Protein AF-A0A7R9GC15-F1 (afdb_monomer)

Sequence (208 aa):
MALILAVKTSDPAQFARVFTERPRYPIDDEDVNGETALHWAARFGATNMVSELLKRGADVNKRNDFGMTPLHAAAVGGQVGTLTQLLFAEGCEKGARDFFGQTPLDAARKTRGNLHVCSILATWPLLAEVRELERKCSAGRDTLQKLKAEYNEEKLRNERELEDLVQRSQELDNKKAELTAELKALQAAKKQYTASATKSETASSSKH

Mean predicted aligned error: 12.77 Å

Secondary structure (DSSP, 8-state):
-HHHHHHHTT-HHHHHHHHHH-TT--TT-B-TTS-BHHHHHHHHT-HHHHHHHHHTT--TT---TTS--HHHHHHHHT-HHHHHHHHHSTT--TT---TTS--HHHHHHHSTT-HHHHHHHHHHHHHHHHHHHHHHHHHHHHHHHHHHHHHHHHHHHHHHHHHHHHHHHHHHHHHHHHHHHHHHHHHHHHHHHHHHHHHHHHHHTT--

Radius of gyration: 43.83 Å; Cα contacts (8 Å, |Δi|>4): 213; chains: 1; bounding box: 109×34×117 Å

Nearest PDB structures (foldseek):
  3b95-assembly2_B  TM=9.326E-01  e=1.309E-06  Homo sapiens
  7ddx-assembly1_A  TM=8.229E-01  e=7.157E-07  Mus musculus
  1mx4-assembly1_A  TM=8.240E-01  e=1.309E-06  Homo sapiens
  1mx6-assembly2_B  TM=8.071E-01  e=2.670E-06  Homo sapiens
  1ihb-assembly1_B  TM=8.093E-01  e=8.450E-06  Homo sapiens

InterPro domains:
  IPR002110 Ankyrin repeat [PF12796] (4-98)
  IPR002110 Ankyrin repeat [PS50088] (33-65)
  IPR002110 Ankyrin repeat [PS50088] (66-99)
  IPR002110 Ankyrin repeat [SM00248] (33-62)
  IPR002110 Ankyrin repeat [SM00248] (66-96)
  IPR036770 Ankyrin repeat-containing domain superfamily [G3DSA:1.25.40.20] (1-123)
  IPR036770 Ankyrin repeat-containing domain superfamily [SSF48403] (16-122)

Structure (mmCIF, N/CA/C/O backbone):
data_AF-A0A7R9GC15-F1
#
_entry.id   AF-A0A7R9GC15-F1
#
loop_
_atom_site.group_PDB
_atom_site.id
_atom_site.type_symbol
_atom_site.label_atom_id
_atom_site.label_alt_id
_atom_site.label_comp_id
_atom_site.label_asym_id
_atom_site.label_entity_id
_atom_site.label_seq_id
_atom_site.pdbx_PDB_ins_code
_atom_site.Cartn_x
_atom_site.Cartn_y
_atom_site.Cartn_z
_atom_site.occupancy
_atom_site.B_iso_or_equiv
_atom_site.auth_seq_id
_atom_site.auth_comp_id
_atom_site.auth_asym_id
_atom_site.auth_atom_id
_atom_site.pdbx_PDB_model_num
ATOM 1 N N . MET A 1 1 ? 0.237 1.122 -26.104 1.00 73.94 1 MET A N 1
ATOM 2 C CA . MET A 1 1 ? 1.385 1.894 -26.683 1.00 73.94 1 MET A CA 1
ATOM 3 C C . MET A 1 1 ? 1.484 3.360 -26.227 1.00 73.94 1 MET A C 1
ATOM 5 O O . MET A 1 1 ? 2.514 3.719 -25.670 1.00 73.94 1 MET A O 1
ATOM 9 N N . ALA A 1 2 ? 0.474 4.221 -26.430 1.00 84.25 2 ALA A N 1
ATOM 10 C CA . ALA A 1 2 ? 0.539 5.648 -26.050 1.00 84.25 2 ALA A CA 1
ATOM 11 C C . ALA A 1 2 ? 0.886 5.892 -24.563 1.00 84.25 2 ALA A C 1
ATOM 13 O O . ALA A 1 2 ? 1.684 6.774 -24.259 1.00 84.25 2 ALA A O 1
ATOM 14 N N . LEU A 1 3 ? 0.355 5.066 -23.652 1.00 89.00 3 LEU A N 1
AT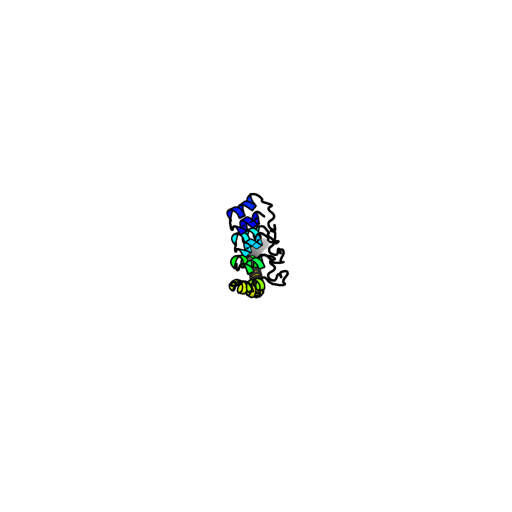OM 15 C CA . LEU A 1 3 ? 0.655 5.155 -22.218 1.00 89.00 3 LEU A CA 1
ATOM 16 C C . LEU A 1 3 ? 2.139 4.900 -21.906 1.00 89.00 3 LEU A C 1
ATOM 18 O O . LEU A 1 3 ? 2.761 5.657 -21.167 1.00 89.00 3 LEU A O 1
ATOM 22 N N . ILE A 1 4 ? 2.721 3.860 -22.508 1.00 89.50 4 ILE A N 1
ATOM 23 C CA . ILE A 1 4 ? 4.134 3.495 -22.327 1.00 89.50 4 ILE A CA 1
ATOM 24 C C . ILE A 1 4 ? 5.047 4.607 -22.851 1.00 89.50 4 ILE A C 1
ATOM 26 O O . ILE A 1 4 ? 6.035 4.949 -22.206 1.00 89.50 4 ILE A O 1
ATOM 30 N N . LEU A 1 5 ? 4.711 5.190 -24.006 1.00 88.19 5 LEU A N 1
ATOM 31 C CA . LEU A 1 5 ? 5.467 6.307 -24.574 1.00 88.19 5 LEU A CA 1
ATOM 32 C C . LEU A 1 5 ? 5.453 7.523 -23.643 1.00 88.19 5 LEU A C 1
ATOM 34 O O . LEU A 1 5 ? 6.518 8.070 -23.372 1.00 88.19 5 LEU A O 1
ATOM 38 N N . ALA A 1 6 ? 4.293 7.878 -23.081 1.00 90.44 6 ALA A N 1
ATOM 39 C CA . ALA A 1 6 ? 4.186 8.981 -22.127 1.00 90.44 6 ALA A CA 1
ATOM 40 C C . ALA A 1 6 ? 5.091 8.775 -20.897 1.00 90.44 6 ALA A C 1
ATOM 42 O O . ALA A 1 6 ? 5.815 9.691 -20.499 1.00 90.44 6 ALA A O 1
ATOM 43 N N . VAL A 1 7 ? 5.128 7.549 -20.356 1.00 91.56 7 VAL A N 1
ATOM 44 C CA . VAL A 1 7 ? 6.025 7.176 -19.249 1.00 91.56 7 VAL A CA 1
ATOM 45 C C . VAL A 1 7 ? 7.498 7.264 -19.658 1.00 91.56 7 VAL A C 1
ATOM 47 O O . VAL A 1 7 ? 8.296 7.834 -18.918 1.00 91.56 7 VAL A O 1
ATOM 50 N N . LYS A 1 8 ? 7.871 6.759 -20.844 1.00 88.38 8 LYS A N 1
ATOM 51 C CA . LYS A 1 8 ? 9.251 6.833 -21.368 1.00 88.38 8 LYS A CA 1
ATOM 52 C C . LYS A 1 8 ? 9.729 8.275 -21.539 1.00 88.38 8 LYS A C 1
ATOM 54 O O . LYS A 1 8 ? 10.886 8.570 -21.264 1.00 88.38 8 LYS A O 1
ATOM 59 N N . THR A 1 9 ? 8.843 9.171 -21.970 1.00 88.25 9 THR A N 1
ATOM 60 C CA . THR A 1 9 ? 9.144 10.606 -22.102 1.00 88.25 9 THR A CA 1
ATOM 61 C C . THR A 1 9 ? 9.107 11.364 -20.775 1.00 88.25 9 THR A C 1
ATOM 63 O O . THR A 1 9 ? 9.474 12.534 -20.741 1.00 88.25 9 THR A O 1
ATOM 66 N N . SER A 1 10 ? 8.668 10.718 -19.687 1.00 85.06 10 SER A N 1
ATOM 67 C CA . SER A 1 10 ? 8.445 11.337 -18.378 1.00 85.06 10 SER A CA 1
ATOM 68 C C . SER A 1 10 ? 7.563 12.598 -18.437 1.00 85.06 10 SER A C 1
ATOM 70 O O . SER A 1 10 ? 7.711 13.497 -17.607 1.00 85.06 10 SER A O 1
ATOM 72 N N . ASP A 1 11 ? 6.634 12.668 -19.397 1.00 87.25 11 ASP A N 1
ATOM 73 C CA . ASP A 1 11 ? 5.718 13.796 -19.562 1.00 87.25 11 ASP A CA 1
ATOM 74 C C . ASP A 1 11 ? 4.418 13.529 -18.774 1.00 87.25 11 ASP A C 1
ATOM 76 O O . ASP A 1 11 ? 3.590 12.705 -19.189 1.00 87.25 11 ASP A O 1
ATOM 80 N N . PRO A 1 12 ? 4.204 14.209 -17.631 1.00 84.38 12 PRO A N 1
ATOM 81 C CA . PRO A 1 12 ? 3.015 14.006 -16.811 1.00 84.38 12 PRO A CA 1
ATOM 82 C C . PRO A 1 12 ? 1.733 14.488 -17.499 1.00 84.38 12 PRO A C 1
ATOM 84 O O . PRO A 1 12 ? 0.663 13.934 -17.237 1.00 84.38 12 PRO A O 1
ATOM 87 N N . ALA A 1 13 ? 1.817 15.484 -18.387 1.00 87.38 13 ALA A N 1
ATOM 88 C CA . ALA A 1 13 ? 0.658 16.000 -19.101 1.00 87.38 13 ALA A CA 1
ATOM 89 C C . ALA A 1 13 ? 0.183 14.986 -20.144 1.00 87.38 13 ALA A C 1
ATOM 91 O O . ALA A 1 13 ? -1.004 14.668 -20.189 1.00 87.38 13 ALA A O 1
ATOM 92 N N . GLN A 1 14 ? 1.099 14.412 -20.930 1.00 87.19 14 GLN A N 1
ATOM 93 C CA . GLN A 1 14 ? 0.751 13.331 -21.860 1.00 87.19 14 GLN A CA 1
ATOM 94 C C . GLN A 1 14 ? 0.221 12.101 -21.123 1.00 87.19 14 GLN A C 1
ATOM 96 O O . GLN A 1 14 ? -0.780 11.521 -21.542 1.00 87.19 14 GLN A O 1
ATOM 101 N N . PHE A 1 15 ? 0.835 11.740 -19.995 1.00 89.62 15 PHE A N 1
ATOM 102 C CA . PHE A 1 15 ? 0.396 10.608 -19.184 1.00 89.62 15 PHE A CA 1
ATOM 103 C C . PHE A 1 15 ? -1.047 10.781 -18.684 1.00 89.62 15 PHE A C 1
ATOM 105 O O . PHE A 1 15 ? -1.873 9.887 -18.863 1.00 89.62 15 PHE A O 1
ATOM 112 N N . ALA A 1 16 ? -1.386 11.948 -18.127 1.00 87.56 16 ALA A N 1
ATOM 113 C CA . ALA A 1 16 ? -2.750 12.243 -17.691 1.00 87.56 16 ALA A CA 1
ATOM 114 C C . ALA A 1 16 ? -3.738 12.280 -18.869 1.00 87.56 16 ALA A C 1
ATOM 116 O O . ALA A 1 16 ? -4.853 11.760 -18.761 1.00 87.56 16 ALA A O 1
ATOM 117 N N . ARG A 1 17 ? -3.314 12.837 -20.012 1.00 88.44 17 ARG A N 1
ATOM 118 C CA . ARG A 1 17 ? -4.147 12.949 -21.215 1.00 88.44 17 ARG A CA 1
ATOM 119 C C . ARG A 1 17 ? -4.605 11.604 -21.760 1.00 88.44 17 ARG A C 1
ATOM 121 O O . ARG A 1 17 ? -5.756 11.491 -22.174 1.00 88.44 17 ARG A O 1
ATOM 128 N N . VAL A 1 18 ? -3.756 10.575 -21.712 1.00 87.88 18 VAL A N 1
ATOM 129 C CA . VAL A 1 18 ? -4.130 9.222 -22.163 1.00 87.88 18 VAL A CA 1
ATOM 130 C C . VAL A 1 18 ? -5.384 8.727 -21.437 1.00 87.88 18 VAL A C 1
ATOM 132 O O . VAL A 1 18 ? -6.281 8.166 -22.066 1.00 87.88 18 VAL A O 1
ATOM 135 N N . PHE A 1 19 ? -5.492 8.997 -20.136 1.00 84.38 19 PHE A N 1
ATOM 136 C CA . PHE A 1 19 ? -6.636 8.576 -19.332 1.00 84.38 19 PHE A CA 1
ATOM 137 C C . PHE A 1 19 ? -7.865 9.473 -19.487 1.00 84.38 19 PHE A C 1
ATOM 139 O O . PHE A 1 19 ? -8.986 8.974 -19.384 1.00 84.38 19 PHE A O 1
ATOM 146 N N . THR A 1 20 ? -7.687 10.774 -19.737 1.00 85.88 20 THR A N 1
ATOM 147 C CA . THR A 1 20 ? -8.820 11.678 -19.990 1.00 85.88 20 THR A CA 1
ATOM 148 C C . THR A 1 20 ? -9.429 11.451 -21.369 1.00 85.88 20 THR A C 1
ATOM 150 O O . THR A 1 20 ? -10.645 11.478 -21.515 1.00 85.88 20 THR A O 1
ATOM 153 N N . GLU A 1 21 ? -8.595 11.207 -22.384 1.00 86.06 21 GLU A N 1
ATOM 154 C CA . GLU A 1 21 ? -9.042 10.977 -23.761 1.00 86.06 21 GLU A CA 1
ATOM 155 C C . GLU A 1 21 ? -9.603 9.556 -23.943 1.00 86.06 21 GLU A C 1
ATOM 157 O O . GLU A 1 21 ? -10.485 9.336 -24.774 1.00 86.06 21 GLU A O 1
ATOM 162 N N . ARG A 1 22 ? -9.123 8.578 -23.159 1.00 84.81 22 ARG A N 1
ATOM 163 C CA . ARG A 1 22 ? -9.594 7.184 -23.191 1.00 84.81 22 ARG A CA 1
ATOM 164 C C . ARG A 1 22 ? -9.747 6.611 -21.773 1.00 84.81 22 ARG A C 1
ATOM 166 O O . ARG A 1 22 ? -8.833 5.961 -21.271 1.00 84.81 22 ARG A O 1
ATOM 173 N N . PRO A 1 23 ? -10.931 6.737 -21.148 1.00 77.19 23 PRO A N 1
ATOM 174 C CA . PRO A 1 23 ? -11.160 6.256 -19.780 1.00 77.19 23 PRO A CA 1
ATOM 175 C C . PRO A 1 23 ? -11.006 4.739 -19.601 1.00 77.19 23 PRO A C 1
ATOM 177 O O . PRO A 1 23 ? -10.697 4.277 -18.509 1.00 77.19 23 PRO A O 1
ATOM 180 N N . ARG A 1 24 ? -11.217 3.957 -20.670 1.00 80.25 24 ARG A N 1
ATOM 181 C CA . ARG A 1 24 ? -11.055 2.490 -20.692 1.00 80.25 24 ARG A CA 1
ATOM 182 C C . ARG A 1 24 ? -9.733 2.051 -21.328 1.00 80.25 24 ARG A C 1
ATOM 184 O O . ARG A 1 24 ? -9.679 1.000 -21.961 1.00 80.25 24 ARG A O 1
ATOM 191 N N . TYR A 1 25 ? -8.695 2.881 -21.249 1.00 82.31 25 TYR A N 1
ATOM 192 C CA . TYR A 1 25 ? -7.391 2.511 -21.788 1.00 82.31 25 TYR A CA 1
ATOM 193 C C . TYR A 1 25 ? -6.845 1.272 -21.052 1.00 82.31 25 TYR A C 1
ATOM 195 O O . TYR A 1 25 ? -6.843 1.275 -19.820 1.00 82.31 25 TYR A O 1
ATOM 203 N N . PRO A 1 26 ? -6.383 0.231 -21.764 1.00 86.81 26 PRO A N 1
ATOM 204 C CA . PRO A 1 26 ? -5.758 -0.934 -21.141 1.00 86.81 26 PRO A CA 1
ATOM 205 C C . PRO A 1 26 ? -4.451 -0.532 -20.442 1.00 86.81 26 PRO A C 1
ATOM 207 O O . PRO A 1 26 ? -3.494 -0.084 -21.071 1.00 86.81 26 PRO A O 1
ATOM 210 N N . ILE A 1 27 ? -4.433 -0.641 -19.114 1.00 89.31 27 ILE A N 1
ATOM 211 C CA . ILE A 1 27 ? -3.327 -0.155 -18.271 1.00 89.31 27 ILE A CA 1
ATOM 212 C C . ILE A 1 27 ? -2.108 -1.080 -18.366 1.00 89.31 27 ILE A C 1
ATOM 214 O O . ILE A 1 27 ? -0.974 -0.600 -18.391 1.00 89.31 27 ILE A O 1
ATOM 218 N N . ASP A 1 28 ? -2.358 -2.384 -18.488 1.00 90.75 28 ASP A N 1
ATOM 219 C CA . ASP A 1 28 ? -1.338 -3.430 -18.596 1.00 90.75 28 ASP A CA 1
ATOM 220 C C . ASP A 1 28 ? -1.007 -3.786 -20.052 1.00 90.75 28 ASP A C 1
ATOM 222 O O . ASP A 1 28 ? -0.535 -4.885 -20.329 1.00 90.75 28 ASP A O 1
ATOM 226 N N . ASP A 1 29 ? -1.253 -2.861 -20.985 1.00 91.62 29 ASP A N 1
ATOM 227 C CA . ASP A 1 29 ? -0.710 -2.953 -22.340 1.00 91.62 29 ASP A CA 1
ATOM 228 C C . ASP A 1 29 ? 0.813 -3.110 -22.273 1.00 91.62 29 ASP A C 1
ATOM 230 O O . ASP A 1 29 ? 1.495 -2.390 -21.536 1.00 91.62 29 ASP A O 1
ATOM 234 N N . GLU A 1 30 ? 1.336 -4.006 -23.098 1.00 92.50 30 GLU A N 1
ATOM 235 C CA . GLU A 1 30 ? 2.751 -4.357 -23.159 1.00 92.50 30 GLU A CA 1
ATOM 236 C C . GLU A 1 30 ? 3.409 -3.755 -24.410 1.00 92.50 30 GLU A C 1
ATOM 238 O O . GLU A 1 30 ? 2.754 -3.505 -25.431 1.00 92.50 30 GLU A O 1
ATOM 243 N N . ASP A 1 31 ? 4.711 -3.474 -24.332 1.00 92.69 31 ASP A N 1
ATOM 244 C CA . ASP A 1 31 ? 5.518 -3.184 -25.516 1.00 92.69 31 ASP A CA 1
ATOM 245 C C . ASP A 1 31 ? 6.116 -4.455 -26.139 1.00 92.69 31 ASP A C 1
ATOM 247 O O . ASP A 1 31 ? 5.769 -5.574 -25.777 1.00 92.69 31 ASP A O 1
ATOM 251 N N . VAL A 1 32 ? 7.005 -4.282 -27.119 1.00 92.88 32 VAL A N 1
ATOM 252 C CA . VAL A 1 32 ? 7.634 -5.385 -27.867 1.00 92.88 32 VAL A CA 1
ATOM 253 C C . VAL A 1 32 ? 8.488 -6.332 -27.015 1.00 92.88 32 VAL A C 1
ATOM 255 O O . VAL A 1 32 ? 8.901 -7.359 -27.536 1.00 92.88 32 VAL A O 1
ATOM 258 N N . ASN A 1 33 ? 8.784 -5.973 -25.761 1.00 92.06 33 ASN A N 1
ATOM 259 C CA . ASN A 1 33 ? 9.529 -6.802 -24.813 1.00 92.06 33 ASN A CA 1
ATOM 260 C C . ASN A 1 33 ? 8.633 -7.327 -23.673 1.00 92.06 33 ASN A C 1
ATOM 262 O O . ASN A 1 33 ? 9.143 -7.716 -22.616 1.00 92.06 33 ASN A O 1
ATOM 266 N N . GLY A 1 34 ? 7.308 -7.223 -23.812 1.00 93.75 34 GLY A N 1
ATOM 267 C CA . GLY A 1 34 ? 6.362 -7.556 -22.748 1.00 93.75 34 GLY A CA 1
ATOM 268 C C . GLY A 1 34 ? 6.342 -6.525 -21.609 1.00 93.75 34 GLY A C 1
ATOM 269 O O . GLY A 1 34 ? 5.797 -6.787 -20.538 1.00 93.75 34 GLY A O 1
ATOM 270 N N . GLU A 1 35 ? 6.981 -5.355 -21.761 1.00 94.38 35 GLU A N 1
ATOM 271 C CA . GLU A 1 35 ? 7.064 -4.377 -20.672 1.00 94.38 35 GLU A CA 1
ATOM 272 C C . GLU A 1 35 ? 5.833 -3.472 -20.642 1.00 94.38 35 GLU A C 1
ATOM 274 O O . GLU A 1 35 ? 5.544 -2.747 -21.594 1.00 94.38 35 GLU A O 1
ATOM 279 N N . THR A 1 36 ? 5.134 -3.460 -19.508 1.00 95.25 36 THR A N 1
ATOM 280 C CA . THR A 1 36 ? 4.001 -2.551 -19.278 1.00 95.25 36 THR A CA 1
ATOM 281 C C . THR A 1 36 ? 4.439 -1.141 -18.896 1.00 95.25 36 THR A C 1
ATOM 283 O O . THR A 1 36 ? 5.591 -0.887 -18.532 1.00 95.25 36 THR A O 1
ATOM 286 N N . ALA A 1 37 ? 3.489 -0.202 -18.884 1.00 94.75 37 ALA A N 1
ATOM 287 C CA . ALA A 1 37 ? 3.724 1.151 -18.379 1.00 94.75 37 ALA A CA 1
ATOM 288 C C . ALA A 1 37 ? 4.303 1.157 -16.948 1.00 94.75 37 ALA A C 1
ATOM 290 O O . ALA A 1 37 ? 5.147 1.998 -16.633 1.00 94.75 37 ALA A O 1
ATOM 291 N N . LEU A 1 38 ? 3.910 0.191 -16.105 1.00 95.56 38 LEU A N 1
ATOM 292 C CA . LEU A 1 38 ? 4.411 0.063 -14.736 1.00 95.56 38 LEU A CA 1
ATOM 293 C C . LEU A 1 38 ? 5.884 -0.375 -14.688 1.00 95.56 38 LEU A C 1
ATOM 295 O O . LEU A 1 38 ? 6.631 0.154 -13.869 1.00 95.56 38 LEU A O 1
ATOM 299 N N . HIS A 1 39 ? 6.334 -1.254 -15.593 1.00 95.81 39 HIS A N 1
ATOM 300 C CA . HIS A 1 39 ? 7.753 -1.627 -15.712 1.00 95.81 39 HIS A CA 1
ATOM 301 C C . HIS A 1 39 ? 8.627 -0.410 -16.021 1.00 95.81 39 HIS A C 1
ATOM 303 O O . HIS A 1 39 ? 9.643 -0.171 -15.364 1.00 95.81 39 HIS A O 1
ATOM 309 N N . TRP A 1 40 ? 8.206 0.395 -16.996 1.00 94.94 40 TRP A N 1
ATOM 310 C CA . TRP A 1 40 ? 8.932 1.596 -17.395 1.00 94.94 40 TRP A CA 1
ATOM 311 C C . TRP A 1 40 ? 8.919 2.666 -16.300 1.00 94.94 40 TRP A C 1
ATOM 313 O O . TRP A 1 40 ? 9.965 3.236 -15.989 1.00 94.94 40 TRP A O 1
ATOM 323 N N . ALA A 1 41 ? 7.771 2.893 -15.656 1.00 94.69 41 ALA A N 1
ATOM 324 C CA . ALA A 1 41 ? 7.650 3.869 -14.575 1.00 94.69 41 ALA A CA 1
ATOM 325 C C . ALA A 1 41 ? 8.524 3.478 -13.372 1.00 94.69 41 ALA A C 1
ATOM 327 O O . ALA A 1 41 ? 9.201 4.325 -12.785 1.00 94.69 41 ALA A O 1
ATOM 328 N N . ALA A 1 42 ? 8.566 2.182 -13.055 1.00 95.06 42 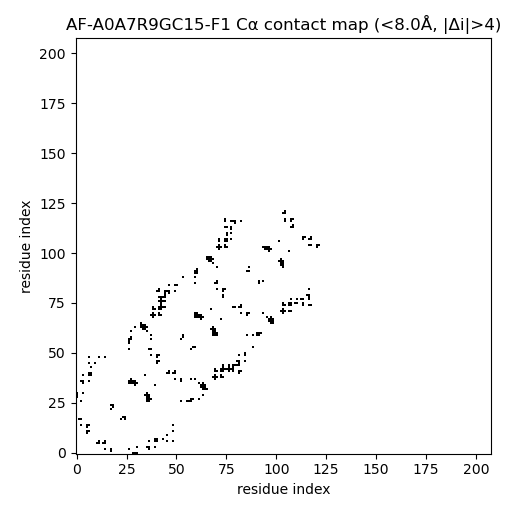ALA A N 1
ATOM 329 C CA . ALA A 1 42 ? 9.419 1.613 -12.023 1.00 95.06 42 ALA A CA 1
ATOM 330 C C . ALA A 1 42 ? 10.909 1.821 -12.329 1.00 95.06 42 ALA A C 1
ATOM 332 O O . ALA A 1 42 ? 11.639 2.308 -11.464 1.00 95.06 42 ALA A O 1
ATOM 333 N N . ARG A 1 43 ? 11.337 1.518 -13.563 1.00 93.50 43 ARG A N 1
ATOM 334 C CA . ARG A 1 43 ? 12.728 1.639 -14.029 1.00 93.50 43 ARG A CA 1
ATOM 335 C C . ARG A 1 43 ? 13.243 3.078 -14.025 1.00 93.50 43 ARG A C 1
ATOM 337 O O . ARG A 1 43 ? 14.390 3.306 -13.648 1.00 93.50 43 ARG A O 1
ATOM 344 N N . PHE A 1 44 ? 12.415 4.037 -14.438 1.00 92.12 44 PHE A N 1
ATOM 345 C CA . PHE A 1 44 ? 12.804 5.450 -14.519 1.00 92.12 44 PHE A CA 1
ATOM 346 C C . PHE A 1 44 ? 12.576 6.246 -13.233 1.00 92.12 44 PHE A C 1
ATOM 348 O O . PHE A 1 44 ? 12.992 7.397 -13.153 1.00 92.12 44 PHE A O 1
ATOM 355 N N . GLY A 1 45 ? 11.933 5.662 -12.221 1.00 91.62 45 GLY A N 1
ATOM 356 C CA . GLY A 1 45 ? 11.728 6.341 -10.943 1.00 91.62 45 GLY A CA 1
ATOM 357 C C . GLY A 1 45 ? 10.561 7.326 -10.960 1.00 91.62 45 GLY A C 1
ATOM 358 O O . GLY A 1 45 ? 10.503 8.228 -10.127 1.00 91.62 45 GLY A O 1
ATOM 359 N N . ALA A 1 46 ? 9.610 7.156 -11.882 1.00 93.12 46 ALA A N 1
ATOM 360 C CA . ALA A 1 46 ? 8.445 8.021 -12.028 1.00 93.12 46 ALA A CA 1
ATOM 361 C C . ALA A 1 46 ? 7.387 7.733 -10.942 1.00 93.12 46 ALA A C 1
ATOM 363 O O . ALA A 1 46 ? 6.312 7.206 -11.222 1.00 93.12 46 ALA A O 1
ATOM 364 N N . THR A 1 47 ? 7.685 8.079 -9.687 1.00 93.19 47 THR A N 1
ATOM 365 C CA . THR A 1 47 ? 6.849 7.810 -8.495 1.00 93.19 47 THR A CA 1
ATOM 366 C C . THR A 1 47 ? 5.401 8.275 -8.639 1.00 93.19 47 THR A C 1
ATOM 368 O O . THR A 1 47 ? 4.475 7.548 -8.281 1.00 93.19 47 THR A O 1
ATOM 371 N N . ASN A 1 48 ? 5.183 9.458 -9.216 1.00 92.56 48 ASN A N 1
ATOM 372 C CA . ASN A 1 48 ? 3.840 9.990 -9.453 1.00 92.56 48 ASN A CA 1
ATOM 373 C C . ASN A 1 48 ? 3.043 9.106 -10.424 1.00 92.56 48 ASN A C 1
ATOM 375 O O . ASN A 1 48 ? 1.872 8.819 -10.185 1.00 92.56 48 ASN A O 1
ATOM 379 N N . MET A 1 49 ? 3.691 8.634 -11.493 1.00 93.31 49 MET A N 1
ATOM 380 C CA . MET A 1 49 ? 3.065 7.761 -12.486 1.00 93.31 49 MET A CA 1
ATOM 381 C C . MET A 1 49 ? 2.831 6.359 -11.918 1.00 93.31 49 MET A C 1
ATOM 383 O O . MET A 1 49 ? 1.754 5.814 -12.113 1.00 93.31 49 MET A O 1
ATOM 387 N N . VAL A 1 50 ? 3.779 5.803 -11.151 1.00 94.50 50 VAL A N 1
ATOM 388 C CA . VAL A 1 50 ? 3.602 4.517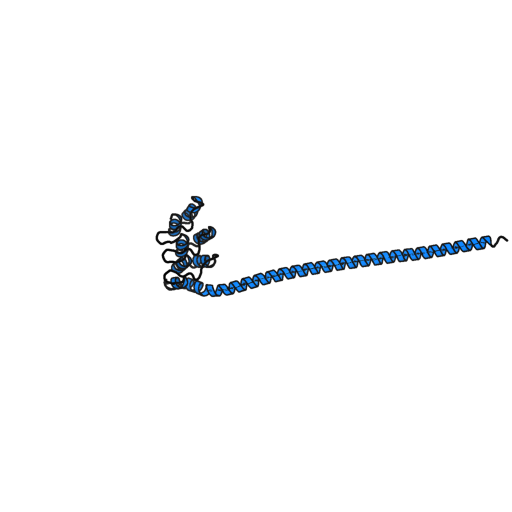 -10.447 1.00 94.50 50 VAL A CA 1
ATOM 389 C C . VAL A 1 50 ? 2.389 4.569 -9.520 1.00 94.50 50 VAL A C 1
ATOM 391 O O . VAL A 1 50 ? 1.532 3.691 -9.580 1.00 94.50 50 VAL A O 1
ATOM 394 N N . SER A 1 51 ? 2.277 5.622 -8.708 1.00 93.56 51 SER A N 1
ATOM 395 C CA . SER A 1 51 ? 1.148 5.796 -7.787 1.00 93.56 51 SER A CA 1
ATOM 396 C C . SER A 1 51 ? -0.193 5.843 -8.521 1.00 93.56 51 SER A C 1
ATOM 398 O O . SER A 1 51 ? -1.165 5.245 -8.069 1.00 93.56 51 SER A O 1
ATOM 400 N N . GLU A 1 52 ? -0.254 6.535 -9.657 1.00 92.31 52 GLU A N 1
ATOM 401 C CA . GLU A 1 52 ? -1.476 6.638 -10.455 1.00 92.31 52 GLU A CA 1
ATOM 402 C C . GLU A 1 52 ? -1.815 5.330 -11.188 1.00 92.31 52 GLU A C 1
ATOM 404 O O . GLU A 1 52 ? -2.977 4.932 -11.215 1.00 92.31 52 GLU A O 1
ATOM 409 N N . LEU A 1 53 ? -0.816 4.620 -11.726 1.00 93.12 53 LEU A N 1
ATOM 410 C CA . LEU A 1 53 ? -1.005 3.303 -12.346 1.00 93.12 53 LEU A CA 1
ATOM 411 C C . LEU A 1 53 ? -1.552 2.288 -11.334 1.00 93.12 53 LEU A C 1
ATOM 413 O O . LEU A 1 53 ? -2.535 1.608 -11.624 1.00 93.12 53 LEU A O 1
ATOM 417 N N . LEU A 1 54 ? -0.977 2.233 -10.127 1.00 93.62 54 LEU A N 1
ATOM 418 C CA . LEU A 1 54 ? -1.435 1.336 -9.061 1.00 93.62 54 LEU A CA 1
ATOM 419 C C . LEU A 1 54 ? -2.863 1.668 -8.606 1.00 93.62 54 LEU A C 1
ATOM 421 O O . LEU A 1 54 ? -3.680 0.765 -8.458 1.00 93.62 54 LEU A O 1
ATOM 425 N N . LYS A 1 55 ? -3.206 2.956 -8.456 1.00 92.12 55 LYS A N 1
ATOM 426 C CA . LYS A 1 55 ? -4.581 3.387 -8.128 1.00 92.12 55 LYS A CA 1
ATOM 427 C C . LYS A 1 55 ? -5.607 2.950 -9.169 1.00 92.12 55 LYS A C 1
ATOM 429 O O . LYS A 1 55 ? -6.760 2.711 -8.828 1.00 92.12 55 LYS A O 1
ATOM 434 N N . ARG A 1 56 ? -5.198 2.876 -10.434 1.00 90.50 56 ARG A N 1
ATOM 435 C CA . ARG A 1 56 ? -6.055 2.451 -11.545 1.00 90.50 56 ARG A CA 1
ATOM 436 C C . ARG A 1 56 ? -6.117 0.930 -11.708 1.00 90.50 56 ARG A C 1
ATOM 438 O O . ARG A 1 56 ? -6.844 0.465 -12.578 1.00 90.50 56 ARG A O 1
ATOM 445 N N . GLY A 1 57 ? -5.407 0.176 -10.867 1.00 90.56 57 GLY A N 1
ATOM 446 C CA . GLY A 1 57 ? -5.434 -1.284 -10.859 1.00 90.56 57 GLY A CA 1
ATOM 447 C C . GLY A 1 57 ? -4.428 -1.942 -11.801 1.00 90.56 57 GLY A C 1
ATOM 448 O O . GLY A 1 57 ? -4.694 -3.048 -12.252 1.00 90.56 57 GLY A O 1
ATOM 449 N N . ALA A 1 58 ? -3.306 -1.281 -12.113 1.00 93.44 58 ALA A N 1
ATOM 450 C CA . ALA A 1 58 ? -2.200 -1.928 -12.823 1.00 93.44 58 ALA A CA 1
ATOM 451 C C . ALA A 1 58 ? -1.716 -3.177 -12.069 1.00 93.44 58 ALA A C 1
ATOM 453 O O . ALA A 1 58 ? -1.550 -3.137 -10.844 1.00 93.44 58 ALA A O 1
ATOM 454 N N . ASP A 1 59 ? -1.428 -4.253 -12.795 1.00 94.56 59 ASP A N 1
ATOM 455 C CA . ASP A 1 59 ? -0.913 -5.482 -12.198 1.00 94.56 59 ASP A CA 1
ATOM 456 C C . ASP A 1 59 ? 0.544 -5.296 -11.733 1.00 94.56 59 ASP A C 1
ATOM 458 O O . ASP A 1 59 ? 1.490 -5.186 -12.521 1.00 94.56 59 ASP A O 1
ATOM 462 N N . VAL A 1 60 ? 0.728 -5.281 -10.410 1.00 95.88 60 VAL A N 1
ATOM 463 C CA . VAL A 1 60 ? 2.029 -5.107 -9.749 1.00 95.88 60 VAL A CA 1
ATOM 464 C C . VAL A 1 60 ? 2.996 -6.274 -9.985 1.00 95.88 60 VAL A C 1
ATOM 466 O O . VAL A 1 60 ? 4.210 -6.096 -9.860 1.00 95.88 60 VAL A O 1
ATOM 469 N N . ASN A 1 61 ? 2.482 -7.452 -10.349 1.00 95.19 61 ASN A N 1
ATOM 470 C CA . ASN A 1 61 ? 3.258 -8.681 -10.537 1.00 95.19 61 ASN A CA 1
ATOM 471 C C . ASN A 1 61 ? 3.382 -9.100 -11.998 1.0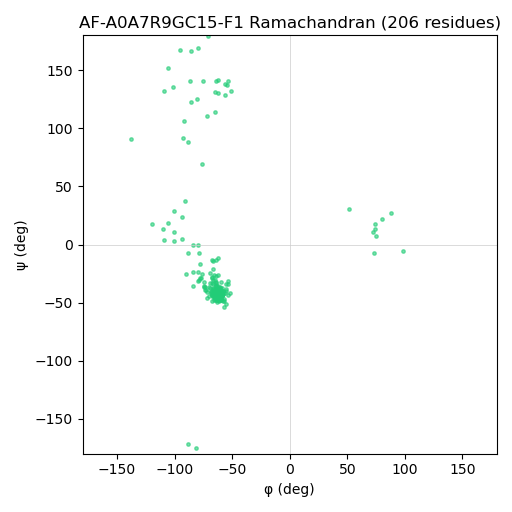0 95.19 61 ASN A C 1
ATOM 473 O O . ASN A 1 61 ? 3.963 -10.153 -12.282 1.00 95.19 61 ASN A O 1
ATOM 477 N N . LYS A 1 62 ? 2.859 -8.286 -12.917 1.00 95.19 62 LYS A N 1
ATOM 478 C CA . LYS A 1 62 ? 2.900 -8.559 -14.346 1.00 95.19 62 LYS A CA 1
ATOM 479 C C . LYS A 1 62 ? 4.323 -8.890 -14.784 1.00 95.19 62 LYS A C 1
ATOM 481 O O . LYS A 1 62 ? 5.257 -8.180 -14.429 1.00 95.19 62 LYS A O 1
ATOM 486 N N . ARG A 1 63 ? 4.498 -9.967 -15.545 1.00 95.38 63 ARG A N 1
ATOM 487 C CA . ARG A 1 63 ? 5.812 -10.400 -16.032 1.00 95.38 63 ARG A CA 1
ATOM 488 C C . ARG A 1 63 ? 5.994 -9.993 -17.483 1.00 95.38 63 ARG A C 1
ATOM 490 O O . ARG A 1 63 ? 5.081 -10.200 -18.274 1.00 95.38 63 ARG A O 1
ATOM 497 N N . ASN A 1 64 ? 7.164 -9.458 -17.805 1.00 95.06 64 ASN A N 1
ATOM 498 C CA . ASN A 1 64 ? 7.574 -9.221 -19.185 1.00 95.06 64 ASN A CA 1
ATOM 499 C C . ASN A 1 64 ? 8.137 -10.496 -19.846 1.00 95.06 64 ASN A C 1
ATOM 501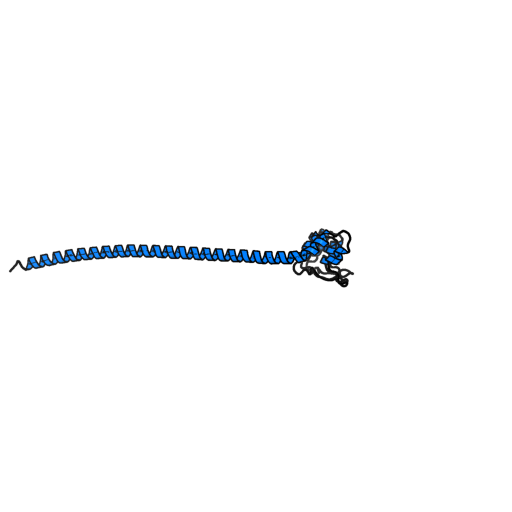 O O . ASN A 1 64 ? 8.186 -11.557 -19.216 1.00 95.06 64 ASN A O 1
ATOM 505 N N . ASP A 1 65 ? 8.637 -10.386 -21.080 1.00 95.75 65 ASP A N 1
ATOM 506 C CA . ASP A 1 65 ? 9.143 -11.526 -21.867 1.00 95.75 65 ASP A CA 1
ATOM 507 C C . ASP A 1 65 ? 10.378 -12.215 -21.259 1.00 95.75 65 ASP A C 1
ATOM 509 O O . ASP A 1 65 ? 10.748 -13.320 -21.652 1.00 95.75 65 ASP A O 1
ATOM 513 N N . PHE A 1 66 ? 11.019 -11.586 -20.273 1.00 93.75 66 PHE A N 1
ATOM 514 C CA . PHE A 1 66 ? 12.149 -12.141 -19.524 1.00 93.75 66 PHE A CA 1
ATOM 515 C C . PHE A 1 66 ? 11.728 -12.707 -18.159 1.00 93.75 66 PHE A C 1
ATOM 517 O O . PHE A 1 66 ? 12.569 -13.139 -17.367 1.00 93.75 66 PHE A O 1
ATOM 524 N N . GLY A 1 67 ? 10.431 -12.682 -17.849 1.00 93.94 67 GLY A N 1
ATOM 525 C CA . GLY A 1 67 ? 9.894 -13.054 -16.546 1.00 93.94 67 GLY A CA 1
ATOM 526 C C . GLY A 1 67 ? 10.131 -12.000 -15.462 1.00 93.94 67 GLY A C 1
ATOM 527 O O . GLY A 1 67 ? 9.847 -12.268 -14.294 1.00 93.94 67 GLY A O 1
ATOM 528 N N . MET A 1 68 ? 10.651 -10.821 -15.813 1.00 95.31 68 MET A N 1
ATOM 529 C CA . MET A 1 68 ? 10.887 -9.739 -14.860 1.00 95.31 68 MET A CA 1
ATOM 530 C C . MET A 1 68 ? 9.565 -9.067 -14.499 1.00 95.31 68 MET A C 1
ATOM 532 O O . MET A 1 68 ? 8.722 -8.849 -15.361 1.00 95.31 68 MET A O 1
ATOM 536 N N . THR A 1 69 ? 9.414 -8.716 -13.224 1.00 96.00 69 THR A N 1
ATOM 537 C CA . THR A 1 69 ? 8.281 -7.932 -12.703 1.00 96.00 69 THR A CA 1
ATOM 538 C C . THR A 1 69 ? 8.632 -6.439 -12.628 1.00 96.00 69 THR A C 1
ATOM 540 O O . THR A 1 69 ? 9.820 -6.089 -12.655 1.00 96.00 69 THR A O 1
ATOM 543 N N . PRO A 1 70 ? 7.662 -5.527 -12.418 1.00 95.94 70 PRO A N 1
ATOM 544 C CA . PRO A 1 70 ? 7.953 -4.118 -12.162 1.00 95.94 70 PRO A CA 1
ATOM 545 C C . PRO A 1 70 ? 8.934 -3.897 -11.005 1.00 95.94 70 PRO A C 1
ATOM 547 O O . PRO A 1 70 ? 9.744 -2.972 -11.043 1.00 95.94 70 PRO A O 1
ATOM 550 N N . LEU A 1 71 ? 8.924 -4.778 -9.998 1.00 95.06 71 LEU A N 1
ATOM 551 C CA . LEU A 1 71 ? 9.873 -4.721 -8.887 1.00 95.06 71 LEU A CA 1
ATOM 552 C C . LEU A 1 71 ? 11.317 -5.014 -9.335 1.00 95.06 71 LEU A C 1
ATOM 554 O O . LEU A 1 71 ? 12.235 -4.334 -8.880 1.00 95.06 71 LEU A O 1
ATOM 558 N N . HIS A 1 72 ? 11.527 -5.953 -10.268 1.00 94.56 72 HIS A N 1
ATOM 559 C CA . HIS A 1 72 ? 12.836 -6.153 -10.906 1.00 94.56 72 HIS A CA 1
ATOM 560 C C . HIS A 1 72 ? 13.263 -4.900 -11.677 1.00 94.56 72 HIS A C 1
ATOM 562 O O . HIS A 1 72 ? 14.409 -4.471 -11.571 1.00 94.56 72 HIS A O 1
ATOM 568 N N . ALA A 1 73 ? 12.338 -4.271 -12.408 1.00 94.06 73 ALA A N 1
ATOM 569 C CA . ALA A 1 73 ? 12.627 -3.060 -13.172 1.00 94.06 73 ALA A CA 1
ATOM 570 C C . ALA A 1 73 ? 13.048 -1.881 -12.269 1.00 94.06 73 ALA A C 1
ATOM 572 O O . ALA A 1 73 ? 14.040 -1.214 -12.570 1.00 94.06 73 ALA A O 1
ATOM 573 N N . ALA A 1 74 ? 12.371 -1.664 -11.132 1.00 93.81 74 ALA A N 1
ATOM 574 C CA . ALA A 1 74 ? 12.789 -0.681 -10.121 1.00 93.81 74 ALA A CA 1
ATOM 575 C C . ALA A 1 74 ? 14.158 -1.016 -9.510 1.00 93.81 74 ALA A C 1
ATOM 577 O O . ALA A 1 74 ? 14.979 -0.122 -9.284 1.00 93.81 74 ALA A O 1
ATOM 578 N N . ALA A 1 75 ? 14.414 -2.303 -9.266 1.00 92.94 75 ALA A N 1
ATOM 579 C CA . ALA A 1 75 ? 15.659 -2.785 -8.688 1.00 92.94 75 ALA A CA 1
ATOM 580 C C . ALA A 1 75 ? 16.865 -2.571 -9.623 1.00 92.94 75 ALA A C 1
ATOM 582 O O . ALA A 1 75 ? 17.917 -2.090 -9.194 1.00 92.94 75 ALA A O 1
ATOM 583 N N . VAL A 1 76 ? 16.687 -2.846 -10.920 1.00 92.38 76 VAL A N 1
ATOM 584 C CA . VAL A 1 76 ? 17.676 -2.556 -11.969 1.00 92.38 76 VAL A CA 1
ATOM 585 C C . VAL A 1 76 ? 17.864 -1.048 -12.126 1.00 92.38 76 VAL A C 1
ATOM 587 O O . VAL A 1 76 ? 18.999 -0.577 -12.154 1.00 92.38 76 VAL A O 1
ATOM 590 N N . GLY A 1 77 ? 16.771 -0.281 -12.158 1.00 90.06 77 GLY A N 1
ATOM 591 C CA . GLY A 1 77 ? 16.803 1.176 -12.299 1.00 90.06 77 GLY A CA 1
ATOM 592 C C . GLY A 1 77 ? 17.408 1.928 -11.109 1.00 90.06 77 GLY A C 1
ATOM 593 O O . GLY A 1 77 ? 17.699 3.114 -11.238 1.00 90.06 77 GLY A O 1
ATOM 594 N N . GLY A 1 78 ? 17.593 1.274 -9.957 1.00 90.38 78 GLY A N 1
ATOM 595 C CA . GLY A 1 78 ? 18.149 1.904 -8.754 1.00 90.38 78 GLY A CA 1
ATOM 596 C C . GLY A 1 78 ? 17.182 2.851 -8.041 1.00 90.38 78 GLY A C 1
ATOM 597 O O . GLY A 1 78 ? 17.596 3.681 -7.234 1.00 90.38 78 GLY A O 1
ATOM 598 N N . GLN A 1 79 ? 15.887 2.744 -8.333 1.00 90.88 79 GLN A N 1
ATOM 599 C CA . GLN A 1 79 ? 14.903 3.762 -7.985 1.00 90.88 79 GLN A CA 1
ATOM 600 C C . GLN A 1 79 ? 14.251 3.469 -6.635 1.00 90.88 79 GLN A C 1
ATOM 602 O O . GLN A 1 79 ? 13.241 2.778 -6.547 1.00 90.88 79 GLN A O 1
ATOM 607 N N . VAL A 1 80 ? 14.813 4.017 -5.557 1.00 90.94 80 VAL A N 1
ATOM 608 C CA . VAL A 1 80 ? 14.340 3.770 -4.180 1.00 90.94 80 VAL A CA 1
ATOM 609 C C . VAL A 1 80 ? 12.877 4.190 -3.968 1.00 90.94 80 VAL A C 1
ATOM 611 O O . VAL A 1 80 ? 12.113 3.479 -3.312 1.00 90.94 80 VAL A O 1
ATOM 614 N N . GLY A 1 81 ? 12.463 5.327 -4.534 1.00 91.19 81 GLY A N 1
ATOM 615 C CA . GLY A 1 81 ? 11.098 5.839 -4.380 1.00 91.19 81 GLY A CA 1
ATOM 616 C C . GLY A 1 81 ? 10.035 4.927 -5.001 1.00 91.19 81 GLY A C 1
ATOM 617 O O . GLY A 1 81 ? 9.049 4.595 -4.352 1.00 91.19 81 GLY A O 1
ATOM 618 N N . THR A 1 82 ? 10.237 4.473 -6.240 1.00 93.19 82 THR A N 1
ATOM 619 C CA . THR A 1 82 ? 9.292 3.557 -6.905 1.00 93.19 82 THR A CA 1
ATOM 620 C C . THR A 1 82 ? 9.384 2.147 -6.337 1.00 93.19 82 THR A C 1
ATOM 622 O O . THR A 1 82 ? 8.356 1.503 -6.153 1.00 93.19 82 THR A O 1
ATOM 625 N N . LEU A 1 83 ? 10.590 1.687 -5.986 1.00 92.69 83 LEU A N 1
ATOM 626 C CA . LEU A 1 83 ? 10.811 0.405 -5.320 1.00 92.69 83 LEU A CA 1
ATOM 627 C C . LEU A 1 83 ? 9.992 0.302 -4.034 1.00 92.69 83 LEU A C 1
ATOM 629 O O . LEU A 1 83 ? 9.268 -0.670 -3.845 1.00 92.69 83 LEU A O 1
ATOM 633 N N . THR A 1 84 ? 10.082 1.307 -3.160 1.00 91.00 84 THR A N 1
ATOM 634 C CA . THR A 1 84 ? 9.299 1.319 -1.921 1.00 91.00 84 THR A CA 1
ATOM 635 C C . THR A 1 84 ? 7.805 1.315 -2.226 1.00 91.00 84 THR A C 1
ATOM 637 O O . THR A 1 84 ? 7.110 0.439 -1.723 1.00 91.00 84 THR A O 1
ATOM 640 N N . GLN A 1 85 ? 7.305 2.178 -3.115 1.00 92.50 85 GLN A N 1
ATOM 641 C CA . GLN A 1 85 ? 5.884 2.166 -3.498 1.00 92.50 85 GLN A CA 1
ATOM 642 C C . GLN A 1 85 ? 5.401 0.785 -3.970 1.00 92.50 85 GLN A C 1
ATOM 644 O O . GLN A 1 85 ? 4.349 0.327 -3.530 1.00 92.50 85 GLN A O 1
ATOM 649 N N . LEU A 1 86 ? 6.188 0.090 -4.796 1.00 93.00 86 LEU A N 1
ATOM 650 C CA . LEU A 1 86 ? 5.866 -1.261 -5.265 1.00 93.00 86 LEU A CA 1
ATOM 651 C C . LEU A 1 86 ? 5.922 -2.303 -4.143 1.00 93.00 86 LEU A C 1
ATOM 653 O O . LEU A 1 86 ? 5.067 -3.178 -4.080 1.00 93.00 86 LEU A O 1
ATOM 657 N N . LEU A 1 87 ? 6.898 -2.225 -3.237 1.00 90.56 87 LEU A N 1
ATOM 658 C CA . LEU A 1 87 ? 6.997 -3.134 -2.088 1.00 90.56 87 LEU A CA 1
ATOM 659 C C . LEU A 1 87 ? 5.806 -2.987 -1.129 1.00 90.56 87 LEU A C 1
ATOM 661 O O . LEU A 1 87 ? 5.349 -3.978 -0.550 1.00 90.56 87 LEU A O 1
ATOM 665 N N . PHE A 1 88 ? 5.307 -1.758 -0.974 1.00 89.06 88 PHE A N 1
ATOM 666 C CA . PHE A 1 88 ? 4.123 -1.430 -0.183 1.00 89.06 88 PHE A CA 1
ATOM 667 C C . PHE A 1 88 ? 2.800 -1.748 -0.892 1.00 89.06 88 PHE A C 1
ATOM 669 O O . PHE A 1 88 ? 1.777 -1.819 -0.212 1.00 89.06 88 PHE A O 1
ATOM 676 N N . ALA A 1 89 ? 2.804 -1.948 -2.210 1.00 89.69 89 ALA A N 1
ATOM 677 C CA . ALA A 1 89 ? 1.600 -2.282 -2.954 1.00 89.69 89 ALA A CA 1
ATOM 678 C C . ALA A 1 89 ? 1.034 -3.646 -2.522 1.00 89.69 89 ALA A C 1
ATOM 680 O O . ALA A 1 89 ? 1.766 -4.615 -2.265 1.00 89.69 89 ALA A O 1
ATOM 681 N N . GLU A 1 90 ? -0.293 -3.713 -2.438 1.00 85.44 90 GLU A N 1
ATOM 682 C CA . GLU A 1 90 ? -1.008 -4.940 -2.101 1.00 85.44 90 GLU A CA 1
ATOM 683 C C . GLU A 1 90 ? -0.749 -6.021 -3.156 1.00 85.44 90 GLU A C 1
ATOM 685 O O . GLU A 1 90 ? -0.614 -5.738 -4.342 1.00 85.44 90 GLU A O 1
ATOM 690 N N . GLY A 1 91 ? -0.610 -7.272 -2.715 1.00 84.56 91 GLY A N 1
ATOM 691 C CA . GLY A 1 91 ? -0.369 -8.404 -3.614 1.00 84.56 91 GLY A CA 1
ATOM 692 C C . GLY A 1 91 ? 1.036 -8.494 -4.224 1.00 84.56 91 GLY A C 1
ATOM 693 O O . GLY A 1 91 ? 1.347 -9.521 -4.809 1.00 84.56 91 GLY A O 1
ATOM 694 N N . CYS A 1 92 ? 1.915 -7.498 -4.054 1.00 89.06 92 CYS A N 1
ATOM 695 C CA . CYS A 1 92 ? 3.262 -7.518 -4.640 1.00 89.06 92 CYS A CA 1
ATOM 696 C C . CYS A 1 92 ? 4.077 -8.768 -4.237 1.00 89.06 92 CYS A C 1
ATOM 698 O O . CYS A 1 92 ? 4.218 -9.075 -3.049 1.00 89.06 92 CYS A O 1
ATOM 700 N N . GLU A 1 93 ? 4.654 -9.474 -5.207 1.00 88.69 93 GLU A N 1
ATOM 701 C CA . GLU A 1 93 ? 5.515 -10.644 -5.030 1.00 88.69 93 GLU A CA 1
ATOM 702 C C . GLU A 1 93 ? 6.980 -10.216 -4.865 1.00 88.69 93 GLU A C 1
ATOM 704 O O . GLU A 1 93 ? 7.764 -10.140 -5.811 1.00 88.69 93 GLU A O 1
ATOM 709 N N . LYS A 1 94 ? 7.381 -9.957 -3.617 1.00 87.12 94 LYS A N 1
ATOM 710 C CA . LYS A 1 94 ? 8.715 -9.422 -3.286 1.00 87.12 94 LYS A CA 1
ATOM 711 C C . LYS A 1 94 ? 9.873 -10.366 -3.640 1.00 87.12 94 LYS A C 1
ATOM 713 O O . LYS A 1 94 ? 10.983 -9.909 -3.892 1.00 87.12 94 LYS A O 1
ATOM 718 N N . GLY A 1 95 ? 9.604 -11.671 -3.654 1.00 85.62 95 GLY A N 1
ATOM 719 C CA . GLY A 1 95 ? 10.560 -12.731 -3.986 1.00 85.62 95 GLY A CA 1
ATOM 720 C C . GLY A 1 95 ? 10.341 -13.359 -5.363 1.00 85.62 95 GLY A C 1
ATOM 721 O O . GLY A 1 95 ? 10.801 -14.481 -5.575 1.00 85.62 95 GLY A O 1
ATOM 722 N N . ALA A 1 96 ? 9.609 -12.691 -6.265 1.00 91.00 96 ALA A N 1
ATOM 723 C CA . ALA A 1 96 ? 9.379 -13.193 -7.617 1.00 91.00 96 ALA A CA 1
ATOM 724 C C . ALA A 1 96 ? 10.710 -13.525 -8.306 1.00 91.00 96 ALA A C 1
ATOM 726 O O . ALA A 1 96 ? 11.687 -12.798 -8.148 1.00 91.00 96 ALA A O 1
ATOM 727 N N . ARG A 1 97 ? 10.738 -14.618 -9.072 1.00 93.00 97 ARG A N 1
ATOM 728 C CA . ARG A 1 97 ? 11.907 -15.019 -9.860 1.00 93.00 97 ARG A CA 1
ATOM 729 C C . ARG A 1 97 ? 11.648 -14.819 -11.344 1.00 93.00 97 ARG A C 1
ATOM 731 O O . ARG A 1 97 ? 10.603 -15.260 -11.839 1.00 93.00 97 ARG A O 1
ATOM 738 N N . ASP A 1 98 ? 12.608 -14.193 -12.015 1.00 93.31 98 ASP A N 1
ATOM 739 C CA . ASP A 1 98 ? 12.649 -14.097 -13.473 1.00 93.31 98 ASP A CA 1
ATOM 740 C C . ASP A 1 98 ? 12.978 -15.456 -14.129 1.00 93.31 98 ASP A C 1
ATOM 742 O O . ASP A 1 98 ? 13.186 -16.467 -13.446 1.00 93.31 98 ASP A O 1
ATOM 746 N N . PHE A 1 99 ? 13.026 -15.509 -15.464 1.00 93.75 99 PHE A N 1
ATOM 747 C CA . PHE A 1 99 ? 13.341 -16.751 -16.187 1.00 93.75 99 PHE A CA 1
ATOM 748 C C . PHE A 1 99 ? 14.784 -17.233 -16.000 1.00 93.75 99 PHE A C 1
ATOM 750 O O . PHE A 1 99 ? 15.092 -18.388 -16.289 1.00 93.75 99 PHE A O 1
ATOM 757 N N . PHE A 1 100 ? 15.659 -16.390 -15.455 1.00 91.00 100 PHE A N 1
ATOM 758 C CA . PHE A 1 100 ? 17.021 -16.748 -15.075 1.00 91.00 100 PHE A CA 1
ATOM 759 C C . PHE A 1 100 ? 17.126 -17.173 -13.601 1.00 91.00 100 PHE A C 1
ATOM 761 O O . PHE A 1 100 ? 18.231 -17.407 -13.109 1.00 91.00 100 PHE A O 1
ATOM 768 N N . GLY A 1 101 ? 15.999 -17.262 -12.887 1.00 91.50 101 GLY A N 1
ATOM 769 C CA . GLY A 1 101 ? 15.942 -17.617 -11.472 1.00 91.50 101 GLY A CA 1
ATOM 770 C C . GLY A 1 101 ? 16.397 -16.504 -10.525 1.00 91.50 101 GLY A C 1
ATOM 771 O O . GLY A 1 101 ? 16.633 -16.782 -9.349 1.00 91.50 101 GLY A O 1
ATOM 772 N N . GLN A 1 102 ? 16.535 -15.272 -11.012 1.00 92.56 102 GLN A N 1
ATOM 773 C CA . GLN A 1 102 ? 17.002 -14.123 -10.242 1.00 92.56 102 GLN A CA 1
ATOM 774 C C . GLN A 1 102 ? 15.838 -13.452 -9.533 1.00 92.56 102 GLN A C 1
ATOM 776 O O . GLN A 1 102 ? 14.754 -13.315 -10.092 1.00 92.56 102 GLN A O 1
ATOM 781 N N . THR A 1 103 ? 16.081 -13.020 -8.300 1.00 93.00 103 THR A N 1
ATOM 782 C CA . THR A 1 103 ? 15.162 -12.154 -7.558 1.00 93.00 103 THR A CA 1
ATOM 783 C C . THR A 1 103 ? 15.414 -10.677 -7.888 1.00 93.00 103 THR A C 1
ATOM 785 O O . THR A 1 103 ? 16.489 -10.334 -8.395 1.00 93.00 103 THR A O 1
ATOM 788 N N . PRO A 1 104 ? 14.506 -9.749 -7.520 1.00 91.31 104 PRO A N 1
ATOM 789 C CA . PRO A 1 104 ? 14.772 -8.318 -7.644 1.00 91.31 104 PRO A CA 1
ATOM 790 C C . PRO A 1 104 ? 16.052 -7.896 -6.911 1.00 91.31 104 PRO A C 1
ATOM 792 O O . PRO A 1 104 ? 16.781 -7.028 -7.385 1.00 91.31 104 PRO A O 1
ATOM 795 N N . LEU A 1 105 ? 16.369 -8.543 -5.782 1.00 92.06 105 LEU A N 1
ATOM 796 C CA . LEU A 1 105 ? 17.612 -8.306 -5.048 1.00 92.06 105 LEU A CA 1
ATOM 797 C C . LEU A 1 105 ? 18.840 -8.739 -5.862 1.00 92.06 105 LEU A C 1
ATOM 799 O O . LEU A 1 105 ? 19.827 -8.006 -5.915 1.00 92.06 105 LEU A O 1
ATOM 803 N N . ASP A 1 106 ? 18.785 -9.897 -6.520 1.00 91.62 106 ASP A N 1
ATOM 804 C CA . ASP A 1 106 ? 19.880 -10.372 -7.374 1.00 91.62 106 ASP A CA 1
ATOM 805 C C . ASP A 1 106 ? 20.089 -9.450 -8.578 1.00 91.62 106 ASP A C 1
ATOM 807 O O . ASP A 1 106 ? 21.231 -9.135 -8.921 1.00 91.62 106 ASP A O 1
ATOM 811 N N . ALA A 1 107 ? 18.998 -8.959 -9.171 1.00 90.00 107 ALA A N 1
ATOM 812 C CA . ALA A 1 107 ? 19.047 -7.977 -10.247 1.00 90.00 107 ALA A CA 1
ATOM 813 C C . ALA A 1 107 ? 19.701 -6.661 -9.781 1.00 90.00 107 ALA A C 1
ATOM 815 O O . ALA A 1 107 ? 20.615 -6.173 -10.445 1.00 90.00 107 ALA A O 1
ATOM 816 N N . ALA A 1 108 ? 19.324 -6.136 -8.606 1.00 90.69 108 ALA A N 1
ATOM 817 C CA . ALA A 1 108 ? 19.937 -4.933 -8.027 1.00 90.69 108 ALA A CA 1
ATOM 818 C C . ALA A 1 108 ? 21.433 -5.097 -7.721 1.00 90.69 108 ALA A C 1
ATOM 820 O O . ALA A 1 108 ? 22.198 -4.148 -7.878 1.00 90.69 108 ALA A O 1
ATOM 821 N N . ARG A 1 109 ? 21.874 -6.290 -7.294 1.00 89.50 109 ARG A N 1
ATOM 822 C CA . ARG A 1 109 ? 23.297 -6.566 -7.014 1.00 89.50 109 ARG A CA 1
ATOM 823 C C . ARG A 1 109 ? 24.158 -6.545 -8.273 1.00 89.50 109 ARG A C 1
ATOM 825 O O . ARG A 1 109 ? 25.351 -6.259 -8.182 1.00 89.50 109 ARG A O 1
ATOM 832 N N . LYS A 1 110 ? 23.579 -6.872 -9.430 1.00 86.25 110 LYS A N 1
ATOM 833 C CA . LYS A 1 110 ? 24.285 -6.864 -10.718 1.00 86.25 110 LYS A CA 1
ATOM 834 C C . LYS A 1 110 ? 24.455 -5.456 -11.275 1.00 86.25 110 LYS A C 1
ATOM 836 O O . LYS A 1 110 ? 25.435 -5.197 -11.975 1.00 86.25 110 LYS A O 1
ATOM 841 N N . THR A 1 111 ? 23.547 -4.538 -10.959 1.00 82.69 111 THR A N 1
ATOM 842 C CA . THR A 1 111 ? 23.660 -3.137 -11.362 1.00 82.69 111 THR A CA 1
ATOM 843 C C . THR A 1 111 ? 24.605 -2.366 -10.442 1.00 82.69 111 THR A C 1
ATOM 845 O O . THR A 1 111 ? 24.460 -2.330 -9.221 1.00 82.69 111 THR A O 1
ATOM 848 N N . ARG A 1 112 ? 25.617 -1.718 -11.030 1.00 75.44 112 ARG A N 1
ATOM 849 C CA . ARG A 1 112 ? 26.572 -0.893 -10.275 1.00 75.44 112 ARG A CA 1
ATOM 850 C C . ARG A 1 112 ? 25.848 0.308 -9.653 1.00 75.44 112 ARG A C 1
ATOM 852 O O . ARG A 1 112 ? 25.150 1.022 -10.359 1.00 75.44 112 ARG A O 1
ATOM 859 N N . GLY A 1 113 ? 26.068 0.558 -8.359 1.00 73.75 113 GLY A N 1
ATOM 860 C CA . GLY A 1 113 ? 25.609 1.776 -7.669 1.00 73.75 113 GLY A CA 1
ATOM 861 C C . GLY A 1 113 ? 24.313 1.655 -6.854 1.00 73.75 113 GLY A C 1
ATOM 862 O O . GLY A 1 113 ? 23.994 2.571 -6.102 1.00 73.75 113 GLY A O 1
ATOM 863 N N . ASN A 1 114 ? 23.613 0.518 -6.892 1.00 82.62 114 ASN A N 1
ATOM 864 C CA . ASN A 1 114 ? 22.291 0.363 -6.262 1.00 82.62 114 ASN A CA 1
ATOM 865 C C . ASN A 1 114 ? 22.343 -0.153 -4.805 1.00 82.62 114 ASN A C 1
ATOM 867 O O . ASN A 1 114 ? 21.483 -0.921 -4.374 1.00 82.62 114 ASN A O 1
ATOM 871 N N . LEU A 1 115 ? 23.337 0.270 -4.011 1.00 86.06 115 LEU A N 1
ATOM 872 C CA . LEU A 1 115 ? 23.545 -0.221 -2.634 1.00 86.06 115 LEU A CA 1
ATOM 873 C C . LEU A 1 115 ? 22.330 0.008 -1.718 1.00 86.06 115 LEU A C 1
ATOM 875 O O . LEU A 1 115 ? 21.971 -0.872 -0.937 1.00 86.06 115 LEU A O 1
ATOM 879 N N . HIS A 1 116 ? 21.669 1.162 -1.839 1.00 87.69 116 HIS A N 1
ATOM 880 C CA . HIS A 1 116 ? 20.470 1.478 -1.056 1.00 87.69 116 HIS A CA 1
ATOM 881 C C . HIS A 1 116 ? 19.297 0.550 -1.391 1.00 87.69 116 HIS A C 1
ATOM 883 O O . HIS A 1 116 ? 18.627 0.055 -0.489 1.00 87.69 116 HIS A O 1
ATOM 889 N N . VAL A 1 117 ? 19.080 0.265 -2.676 1.00 89.69 117 VAL A N 1
ATOM 890 C CA . VAL A 1 117 ? 18.046 -0.674 -3.137 1.00 89.69 117 VAL A CA 1
ATOM 891 C C . VAL A 1 117 ? 18.322 -2.081 -2.609 1.00 89.69 117 VAL A C 1
ATOM 893 O O . VAL A 1 117 ? 17.411 -2.717 -2.083 1.00 89.69 117 VAL A O 1
ATOM 896 N N . CYS A 1 118 ? 19.576 -2.541 -2.676 1.00 89.94 118 CYS A N 1
ATOM 897 C CA . CYS A 1 118 ? 19.983 -3.825 -2.105 1.00 89.94 118 CYS A CA 1
ATOM 898 C C . CYS A 1 118 ? 19.710 -3.891 -0.598 1.00 89.94 118 CYS A C 1
ATOM 900 O O . CYS A 1 118 ? 19.168 -4.884 -0.123 1.00 89.94 118 CYS A O 1
ATOM 902 N N . SER A 1 119 ? 20.043 -2.830 0.144 1.00 89.50 119 SER A N 1
ATOM 903 C CA . SER A 1 119 ? 19.790 -2.746 1.588 1.00 89.50 119 SER A CA 1
ATOM 904 C C . SER A 1 119 ? 18.297 -2.844 1.913 1.00 89.50 119 SER A C 1
ATOM 906 O O . SER A 1 119 ? 17.894 -3.636 2.765 1.00 89.50 119 SER A O 1
ATOM 908 N N . ILE A 1 120 ? 17.457 -2.101 1.185 1.00 89.62 120 ILE A N 1
ATOM 909 C CA . ILE A 1 120 ? 16.000 -2.118 1.370 1.00 89.62 120 ILE A CA 1
ATOM 910 C C . ILE A 1 120 ? 15.432 -3.501 1.054 1.00 89.62 120 ILE A C 1
ATOM 912 O O . ILE A 1 120 ? 14.705 -4.054 1.873 1.00 89.62 120 ILE A O 1
ATOM 916 N N . LEU A 1 121 ? 15.784 -4.084 -0.095 1.00 88.25 121 LEU A N 1
ATOM 917 C CA . LEU A 1 121 ? 15.304 -5.410 -0.494 1.00 88.25 121 LEU A CA 1
ATOM 918 C C . LEU A 1 121 ? 15.789 -6.519 0.449 1.00 88.25 121 LEU A C 1
ATOM 920 O O . LEU A 1 121 ? 15.046 -7.464 0.690 1.00 88.25 121 LEU A O 1
ATOM 924 N N . ALA A 1 122 ? 16.991 -6.395 1.018 1.00 88.50 122 ALA A N 1
ATOM 925 C CA . ALA A 1 122 ? 17.515 -7.339 2.005 1.00 88.50 122 ALA A CA 1
ATOM 926 C C . ALA A 1 122 ? 16.862 -7.183 3.388 1.00 88.50 122 ALA A C 1
ATOM 928 O O . ALA A 1 122 ? 16.700 -8.164 4.107 1.00 88.50 122 ALA A O 1
ATOM 929 N N . THR A 1 123 ? 16.468 -5.961 3.755 1.00 85.50 123 THR A N 1
ATOM 930 C CA . THR A 1 123 ? 15.824 -5.663 5.044 1.00 85.50 123 THR A CA 1
ATOM 931 C C . THR A 1 123 ? 14.315 -5.920 4.999 1.00 85.50 123 THR A C 1
ATOM 933 O O . THR A 1 123 ? 13.695 -6.185 6.026 1.00 85.50 123 THR A O 1
ATOM 936 N N . TRP A 1 124 ? 13.699 -5.887 3.814 1.00 83.50 124 TRP A N 1
ATOM 937 C CA . TRP A 1 124 ? 12.254 -6.048 3.655 1.00 83.50 124 TRP A CA 1
ATOM 938 C C . TRP A 1 124 ? 11.679 -7.353 4.242 1.00 83.50 124 TRP A C 1
ATOM 940 O O . TRP A 1 124 ? 10.636 -7.277 4.894 1.00 83.50 124 TRP A O 1
ATOM 950 N N . PRO A 1 125 ? 12.320 -8.532 4.091 1.00 77.81 125 PRO A N 1
ATOM 951 C CA . PRO A 1 125 ? 11.867 -9.758 4.751 1.00 77.81 125 PRO A CA 1
ATOM 952 C C . PRO A 1 125 ? 11.798 -9.630 6.278 1.00 77.81 125 PRO A C 1
ATOM 954 O O . PRO A 1 125 ? 10.822 -10.064 6.878 1.00 77.81 125 PRO A O 1
ATOM 957 N N . LEU A 1 126 ? 12.775 -8.961 6.899 1.00 74.25 126 LEU A N 1
ATOM 958 C CA . LEU A 1 126 ? 12.798 -8.712 8.347 1.00 74.25 126 LEU A CA 1
ATOM 959 C C . LEU A 1 126 ? 11.705 -7.715 8.769 1.00 74.25 126 LEU A C 1
ATOM 961 O O . LEU A 1 126 ? 11.110 -7.838 9.837 1.00 74.25 126 LEU A O 1
ATOM 965 N N . LEU A 1 127 ? 11.385 -6.744 7.907 1.00 71.25 127 LEU A N 1
ATOM 966 C CA . LEU A 1 127 ? 10.305 -5.783 8.145 1.00 71.25 127 LEU A CA 1
ATOM 967 C C . LEU A 1 127 ? 8.918 -6.452 8.159 1.00 71.25 127 LEU A C 1
ATOM 969 O O . LEU A 1 127 ? 8.001 -5.939 8.801 1.00 71.25 127 LEU A O 1
ATOM 973 N N . ALA A 1 128 ? 8.743 -7.584 7.471 1.00 67.75 128 ALA A N 1
ATOM 974 C CA . ALA A 1 128 ? 7.481 -8.321 7.481 1.00 67.75 128 ALA A CA 1
ATOM 975 C C . ALA A 1 128 ? 7.136 -8.852 8.884 1.00 67.75 128 ALA A C 1
ATOM 977 O O . ALA A 1 128 ? 5.988 -8.715 9.313 1.00 67.75 128 ALA A O 1
ATOM 978 N N . GLU A 1 129 ? 8.126 -9.365 9.620 1.00 66.50 129 GLU A N 1
ATOM 979 C CA . GLU A 1 129 ? 7.957 -9.827 11.006 1.00 66.50 129 GLU A CA 1
ATOM 980 C C . GLU A 1 129 ? 7.605 -8.665 11.943 1.00 66.50 129 GLU A C 1
ATOM 982 O O . GLU A 1 129 ? 6.646 -8.747 12.714 1.00 66.50 129 GLU A O 1
ATOM 987 N N . VAL A 1 130 ? 8.317 -7.537 11.819 1.00 74.12 130 VAL A N 1
ATOM 988 C CA . VAL A 1 130 ? 8.040 -6.322 12.605 1.00 74.12 130 VAL A CA 1
ATOM 989 C C . VAL A 1 130 ? 6.610 -5.828 12.366 1.00 74.12 130 VAL A C 1
ATOM 991 O O . VAL A 1 130 ? 5.893 -5.535 13.319 1.00 74.12 130 VAL A O 1
ATOM 994 N N . ARG A 1 131 ? 6.141 -5.816 11.113 1.00 72.00 131 ARG A N 1
ATOM 995 C CA . ARG A 1 131 ? 4.763 -5.410 10.790 1.00 72.00 131 ARG A CA 1
ATOM 996 C C . ARG A 1 131 ? 3.705 -6.357 11.325 1.00 72.00 131 ARG A C 1
ATOM 998 O O . ARG A 1 131 ? 2.618 -5.918 11.699 1.00 72.00 131 ARG A O 1
ATOM 1005 N N . GLU A 1 132 ? 3.968 -7.659 11.311 1.00 74.50 132 GLU A N 1
ATOM 1006 C CA . GLU A 1 132 ? 3.034 -8.620 11.887 1.00 74.50 132 GLU A CA 1
ATOM 1007 C C . GLU A 1 132 ? 2.886 -8.397 13.395 1.00 74.50 132 GLU A C 1
ATOM 1009 O O . GLU A 1 132 ? 1.762 -8.393 13.907 1.00 74.50 132 GLU A O 1
ATOM 1014 N N . LEU A 1 133 ? 3.997 -8.136 14.085 1.00 71.56 133 LEU A N 1
ATOM 1015 C CA . LEU A 1 133 ? 3.997 -7.773 15.499 1.00 71.56 133 LEU A CA 1
ATOM 1016 C C . LEU A 1 133 ? 3.258 -6.453 15.746 1.00 71.56 133 LEU A C 1
ATOM 1018 O O . LEU A 1 133 ? 2.403 -6.401 16.628 1.00 71.56 133 LEU A O 1
ATOM 1022 N N . GLU A 1 134 ? 3.500 -5.415 14.944 1.00 77.12 134 GLU A N 1
ATOM 1023 C CA . GLU A 1 134 ? 2.781 -4.137 15.045 1.00 77.12 134 GLU A CA 1
ATOM 1024 C C . GLU A 1 134 ? 1.267 -4.305 14.876 1.00 77.12 134 GLU A C 1
ATOM 1026 O O . GLU A 1 134 ? 0.501 -3.739 15.658 1.00 77.12 134 GLU A O 1
ATOM 1031 N N . ARG A 1 135 ? 0.829 -5.131 13.914 1.00 78.06 135 ARG A N 1
ATOM 1032 C CA . ARG A 1 135 ? -0.594 -5.427 13.677 1.00 78.06 135 ARG A CA 1
ATOM 1033 C C . ARG A 1 135 ? -1.230 -6.168 14.858 1.00 78.06 135 ARG A C 1
ATOM 1035 O O . ARG A 1 135 ? -2.361 -5.873 15.240 1.00 78.06 135 ARG A O 1
ATOM 1042 N N . LYS A 1 136 ? -0.514 -7.125 15.457 1.00 81.69 136 LYS A N 1
ATOM 1043 C CA . LYS A 1 136 ? -0.975 -7.830 16.667 1.00 81.69 136 LYS A CA 1
ATOM 1044 C C . LYS A 1 136 ? -1.064 -6.871 17.860 1.00 81.69 136 LYS A C 1
ATOM 1046 O O . LYS A 1 136 ? -2.061 -6.880 18.577 1.00 81.69 136 LYS A O 1
ATOM 1051 N N . CYS A 1 137 ? -0.073 -5.995 18.032 1.00 77.38 137 CYS A N 1
ATOM 1052 C CA . CYS A 1 137 ? -0.058 -4.975 19.081 1.00 77.38 137 CYS A CA 1
ATOM 1053 C C . CYS A 1 137 ? -1.164 -3.922 18.908 1.00 77.38 137 CYS A C 1
ATOM 1055 O O . CYS A 1 137 ? -1.750 -3.492 19.900 1.00 77.38 137 CYS A O 1
ATOM 1057 N N . SER A 1 138 ? -1.475 -3.492 17.679 1.00 85.19 138 SER A N 1
ATOM 1058 C CA . SER A 1 138 ? -2.590 -2.569 17.432 1.00 85.19 138 SER A CA 1
ATOM 1059 C C . SER A 1 138 ? -3.930 -3.222 17.756 1.00 85.19 138 SER A C 1
ATOM 1061 O O . SER A 1 138 ? -4.684 -2.662 18.543 1.00 85.19 138 SER A O 1
ATOM 1063 N N . ALA A 1 139 ? -4.166 -4.445 17.271 1.00 83.19 139 ALA A N 1
ATOM 1064 C CA . ALA A 1 139 ? -5.384 -5.191 17.582 1.00 83.19 139 ALA A CA 1
ATOM 1065 C C . ALA A 1 139 ? -5.557 -5.408 19.096 1.00 83.19 139 ALA A C 1
ATOM 1067 O O . ALA A 1 139 ? -6.655 -5.248 19.622 1.00 83.19 139 ALA A O 1
ATOM 1068 N N . GLY A 1 140 ? -4.465 -5.711 19.810 1.00 82.75 140 GLY A N 1
ATOM 1069 C CA . GLY A 1 140 ? -4.470 -5.837 21.268 1.00 82.75 140 GLY A CA 1
ATOM 1070 C C . GLY A 1 140 ? -4.810 -4.534 22.000 1.00 82.75 140 GLY A C 1
ATOM 1071 O O . GLY A 1 140 ? -5.478 -4.569 23.027 1.00 82.75 140 GLY A O 1
ATOM 1072 N N . ARG A 1 141 ? -4.393 -3.370 21.486 1.00 85.25 141 ARG A N 1
ATOM 1073 C CA . ARG A 1 141 ? -4.782 -2.070 22.065 1.00 85.25 141 ARG A CA 1
ATOM 1074 C C . ARG A 1 141 ? -6.267 -1.787 21.866 1.00 85.25 141 ARG A C 1
ATOM 1076 O O . ARG A 1 141 ? -6.917 -1.348 22.812 1.00 85.25 141 ARG A O 1
ATOM 1083 N N . ASP A 1 142 ? -6.801 -2.091 20.688 1.00 89.88 142 ASP A N 1
ATOM 1084 C CA . ASP A 1 142 ? -8.211 -1.857 20.365 1.00 89.88 142 ASP A CA 1
ATOM 1085 C C . ASP A 1 142 ? -9.142 -2.730 21.217 1.00 89.88 142 ASP A C 1
ATOM 1087 O O . ASP A 1 142 ? -10.153 -2.248 21.730 1.00 89.88 142 ASP A O 1
ATOM 1091 N N . THR A 1 143 ? -8.798 -4.008 21.421 1.00 88.38 143 THR A N 1
ATOM 1092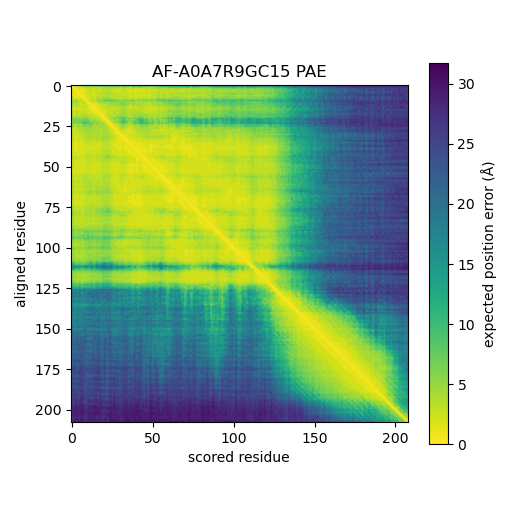 C CA . THR A 1 143 ? -9.571 -4.899 22.304 1.00 88.38 143 THR A CA 1
ATOM 1093 C C . THR A 1 143 ? -9.541 -4.417 23.747 1.00 88.38 143 THR A C 1
ATOM 1095 O O . THR A 1 143 ? -10.580 -4.372 24.399 1.00 88.38 143 THR A O 1
ATOM 1098 N N . LEU A 1 144 ? -8.378 -3.985 24.235 1.00 85.25 144 LEU A N 1
ATOM 1099 C CA . LEU A 1 144 ? -8.216 -3.469 25.594 1.00 85.25 144 LEU A CA 1
ATOM 1100 C C . LEU A 1 144 ? -8.981 -2.149 25.787 1.00 85.25 144 LEU A C 1
ATOM 1102 O O . LEU A 1 144 ? -9.531 -1.903 26.859 1.00 85.25 144 LEU A O 1
ATOM 1106 N N . GLN A 1 145 ? -9.070 -1.318 24.747 1.00 90.62 145 GLN A N 1
ATOM 1107 C CA . GLN A 1 145 ? -9.881 -0.103 24.757 1.00 90.62 145 GLN A CA 1
ATOM 1108 C C . GLN A 1 145 ? -11.386 -0.407 24.791 1.00 90.62 145 GLN A C 1
ATOM 1110 O O . GLN A 1 145 ? -12.101 0.235 25.558 1.00 90.62 145 GLN A O 1
ATOM 1115 N N . LYS A 1 146 ? -11.857 -1.410 24.036 1.00 91.75 146 LYS A N 1
ATOM 1116 C CA . LYS A 1 146 ? -13.253 -1.880 24.103 1.00 91.75 146 LYS A CA 1
ATOM 1117 C C . LYS A 1 146 ? -13.601 -2.441 25.478 1.00 91.75 146 LYS A C 1
ATOM 1119 O O . LYS A 1 146 ? -14.576 -2.005 26.072 1.00 91.75 146 LYS A O 1
ATOM 1124 N N . LEU A 1 147 ? -12.753 -3.314 26.024 1.00 91.00 147 LEU A N 1
ATOM 1125 C CA . LEU A 1 147 ? -12.981 -3.922 27.338 1.00 91.00 147 LEU A CA 1
ATOM 1126 C C . LEU A 1 147 ? -13.037 -2.865 28.452 1.00 91.00 147 LEU A C 1
ATOM 1128 O O . LEU A 1 147 ? -13.850 -2.945 29.366 1.00 91.00 147 LEU A O 1
ATOM 1132 N N . LYS A 1 148 ? -12.181 -1.836 28.362 1.00 94.69 148 LYS A N 1
ATOM 1133 C CA . LYS A 1 148 ? -12.226 -0.683 29.271 1.00 94.69 148 LYS A CA 1
ATOM 1134 C C . LYS A 1 148 ? -13.531 0.102 29.151 1.00 94.69 148 LYS A C 1
ATOM 1136 O O . LYS A 1 148 ? -14.019 0.588 30.166 1.00 94.69 148 LYS A O 1
ATOM 1141 N N . ALA A 1 149 ? -14.069 0.260 27.942 1.00 92.75 149 ALA A N 1
ATOM 1142 C CA . ALA A 1 149 ? -15.346 0.935 27.733 1.00 92.75 149 ALA A CA 1
ATOM 1143 C C . ALA A 1 149 ? -16.505 0.123 28.331 1.00 92.75 149 ALA A C 1
ATOM 1145 O O . ALA A 1 149 ? -17.255 0.672 29.130 1.00 92.75 149 ALA A O 1
ATOM 1146 N N . GLU A 1 150 ? -16.573 -1.181 28.046 1.00 93.81 150 GLU A N 1
ATOM 1147 C CA . GLU A 1 150 ? -17.586 -2.095 28.600 1.00 93.81 150 GLU A CA 1
ATOM 1148 C C . GLU A 1 150 ? -17.566 -2.100 30.134 1.00 93.81 150 GLU A C 1
ATOM 1150 O O . GLU A 1 150 ? -18.600 -1.917 30.771 1.00 93.81 150 GLU A O 1
ATOM 1155 N N . TYR A 1 151 ? -16.376 -2.202 30.735 1.00 92.88 151 TYR A N 1
ATOM 1156 C CA . TYR A 1 151 ? -16.222 -2.131 32.189 1.00 92.88 151 TYR A CA 1
ATOM 1157 C C . TYR A 1 151 ? -16.730 -0.803 32.771 1.00 92.88 151 TYR A C 1
ATOM 1159 O O . TYR A 1 151 ? -17.377 -0.785 33.816 1.00 92.88 151 TYR A O 1
ATOM 1167 N N . ASN A 1 152 ? -16.449 0.323 32.109 1.00 93.06 152 ASN A N 1
ATOM 1168 C CA . ASN A 1 152 ? -16.911 1.632 32.571 1.00 93.06 152 ASN A CA 1
ATOM 1169 C C . ASN A 1 152 ? -18.433 1.793 32.429 1.00 93.06 152 ASN A C 1
ATOM 1171 O O . ASN A 1 152 ? -19.057 2.401 33.297 1.00 93.06 152 ASN A O 1
ATOM 1175 N N . GLU A 1 153 ? -19.029 1.254 31.364 1.00 94.25 153 GLU A N 1
ATOM 1176 C CA . GLU A 1 153 ? -20.481 1.253 31.160 1.00 94.25 153 GLU A CA 1
ATOM 1177 C C . GLU A 1 153 ? -21.196 0.389 32.203 1.00 94.25 153 GLU A C 1
ATOM 1179 O O . GLU A 1 153 ? -22.174 0.836 32.806 1.00 94.25 153 GLU A O 1
ATOM 1184 N N . GLU A 1 154 ? -20.684 -0.814 32.473 1.00 94.31 154 GLU A N 1
ATOM 1185 C CA . GLU A 1 154 ? -21.216 -1.703 33.507 1.00 94.31 154 GLU A CA 1
ATOM 1186 C C . GLU A 1 154 ? -21.076 -1.083 34.901 1.00 94.31 154 GLU A C 1
ATOM 1188 O O . GLU A 1 154 ? -22.024 -1.087 35.688 1.00 94.31 154 GLU A O 1
ATOM 1193 N N . LYS A 1 155 ? -19.928 -0.461 35.188 1.00 93.06 155 LYS A N 1
ATOM 1194 C CA . LYS A 1 155 ? -19.718 0.279 36.434 1.00 93.06 155 LYS A CA 1
ATOM 1195 C C . LYS A 1 155 ? -20.757 1.390 36.613 1.00 93.06 155 LYS A C 1
ATOM 1197 O O . LYS A 1 155 ? -21.372 1.472 37.674 1.00 93.06 155 LYS A O 1
ATOM 1202 N N . LEU A 1 156 ? -20.982 2.209 35.584 1.00 93.75 156 LEU A N 1
ATOM 1203 C CA . LEU A 1 156 ? -21.963 3.297 35.629 1.00 93.75 156 LEU A CA 1
ATOM 1204 C C . LEU A 1 156 ? -23.395 2.769 35.792 1.00 93.75 156 LEU A C 1
ATOM 1206 O O . LEU A 1 156 ? -24.215 3.386 36.470 1.00 93.75 156 LEU A O 1
ATOM 1210 N N . ARG A 1 157 ? -23.707 1.624 35.177 1.00 93.56 157 ARG A N 1
ATOM 1211 C CA . ARG A 1 157 ? -25.004 0.964 35.334 1.00 93.56 157 ARG A CA 1
ATOM 1212 C C . ARG A 1 157 ? -25.230 0.509 36.775 1.00 93.56 157 ARG A C 1
ATOM 1214 O O . ARG A 1 157 ? -26.280 0.809 37.332 1.00 93.56 157 ARG A O 1
ATOM 1221 N N . ASN A 1 158 ? -24.241 -0.145 37.378 1.00 93.00 158 ASN A N 1
ATOM 1222 C CA . ASN A 1 158 ? -24.321 -0.599 38.766 1.00 93.00 158 ASN A CA 1
ATOM 1223 C C . ASN A 1 158 ? -24.443 0.580 39.745 1.00 93.00 158 ASN A C 1
ATOM 1225 O O . ASN A 1 158 ? -25.199 0.494 40.709 1.00 93.00 158 ASN A O 1
ATOM 1229 N N . GLU A 1 159 ? -23.739 1.690 39.492 1.00 95.19 159 GLU A N 1
ATOM 1230 C CA . GLU A 1 159 ? -23.865 2.919 40.292 1.00 95.19 159 GLU A CA 1
ATOM 1231 C C . GLU A 1 159 ? -25.292 3.493 40.231 1.00 95.19 159 GLU A C 1
ATOM 1233 O O . GLU A 1 159 ? -25.866 3.789 41.275 1.00 95.19 159 GLU A O 1
ATOM 1238 N N . ARG A 1 160 ? -25.913 3.552 39.044 1.00 95.50 160 ARG A N 1
ATOM 1239 C CA . ARG A 1 160 ? -27.311 4.004 38.891 1.00 95.50 160 ARG A CA 1
ATOM 1240 C C . ARG A 1 160 ? -28.318 3.075 39.563 1.00 95.50 160 ARG A C 1
ATOM 1242 O O . ARG A 1 160 ? -29.225 3.543 40.239 1.00 95.50 160 ARG A O 1
ATOM 1249 N N . GLU A 1 161 ? -28.157 1.761 39.398 1.00 96.00 161 GLU A N 1
ATOM 1250 C CA . GLU A 1 161 ? -29.028 0.781 40.060 1.00 96.00 161 GLU A CA 1
ATOM 1251 C C . GLU A 1 161 ? -28.933 0.907 41.592 1.00 96.00 161 GLU A C 1
ATOM 1253 O O . GLU A 1 161 ? -29.941 0.793 42.291 1.00 96.00 161 GLU A O 1
ATOM 1258 N N . LEU A 1 162 ? -27.743 1.206 42.123 1.00 94.06 162 LEU A N 1
ATOM 1259 C CA . LEU A 1 162 ? -27.555 1.469 43.547 1.00 94.06 162 LEU A CA 1
ATOM 1260 C C . LEU A 1 162 ? -28.250 2.768 43.992 1.00 94.06 162 LEU A C 1
ATOM 1262 O O . LEU A 1 162 ? -28.902 2.769 45.036 1.00 94.06 162 LEU A O 1
ATOM 1266 N N . GLU A 1 163 ? -28.148 3.849 43.213 1.00 94.88 163 GLU A N 1
ATOM 1267 C CA . GLU A 1 163 ? -28.839 5.121 43.481 1.00 94.88 163 GLU A CA 1
ATOM 1268 C C . GLU A 1 163 ? -30.367 4.944 43.520 1.00 94.88 163 GLU A C 1
ATOM 1270 O O . GLU A 1 163 ? -31.014 5.380 44.478 1.00 94.88 163 GLU A O 1
ATOM 1275 N N . ASP A 1 164 ? -30.936 4.220 42.552 1.00 96.38 164 ASP A N 1
ATOM 1276 C CA . ASP A 1 164 ? -32.371 3.918 42.494 1.00 96.38 164 ASP A CA 1
ATOM 1277 C C . ASP A 1 164 ? -32.837 3.108 43.718 1.00 96.38 164 ASP A C 1
ATOM 1279 O O . ASP A 1 164 ? -33.891 3.384 44.306 1.00 96.38 164 ASP A O 1
ATOM 1283 N N . LEU A 1 165 ? -32.052 2.107 44.136 1.00 95.00 165 LEU A N 1
ATOM 1284 C CA . LEU A 1 165 ? -32.349 1.298 45.322 1.00 95.00 165 LEU A CA 1
ATOM 1285 C C . LEU A 1 165 ? -32.314 2.130 46.609 1.00 95.00 165 LEU A C 1
ATOM 1287 O O . LEU A 1 165 ? -33.188 1.966 47.467 1.00 95.00 165 LEU A O 1
ATOM 1291 N N . VAL A 1 166 ? -31.340 3.032 46.744 1.00 95.12 166 VAL A N 1
ATOM 1292 C CA . VAL A 1 166 ? -31.244 3.950 47.889 1.00 95.12 166 VAL A CA 1
ATOM 1293 C C . VAL A 1 166 ? -32.468 4.860 47.940 1.00 95.12 166 VAL A C 1
ATOM 1295 O O . VAL A 1 166 ? -33.111 4.966 48.987 1.00 95.12 166 VAL A O 1
ATOM 1298 N N . GLN A 1 167 ? -32.856 5.439 46.803 1.00 95.44 167 GLN A N 1
ATOM 1299 C CA . GLN A 1 167 ? -34.025 6.308 46.720 1.00 95.44 167 GLN A CA 1
ATOM 1300 C C . GLN A 1 167 ? -35.315 5.563 47.099 1.00 95.44 167 GLN A C 1
ATOM 1302 O O . GLN A 1 167 ? -36.107 6.054 47.908 1.00 95.44 167 GLN A O 1
ATOM 1307 N N . ARG A 1 168 ? -35.486 4.326 46.615 1.00 96.06 168 ARG A N 1
ATOM 1308 C CA . ARG A 1 168 ? -36.616 3.453 46.974 1.00 96.06 168 ARG A CA 1
ATOM 1309 C C . ARG A 1 168 ? -36.658 3.127 48.470 1.00 96.06 168 ARG A C 1
ATOM 1311 O O . ARG A 1 168 ? -37.743 3.084 49.052 1.00 96.06 168 ARG A O 1
ATOM 1318 N N . SER A 1 169 ? -35.503 2.891 49.097 1.00 94.25 169 SER A N 1
ATOM 1319 C CA . SER A 1 169 ? -35.411 2.663 50.546 1.00 94.25 169 SER A CA 1
ATOM 1320 C C . SER A 1 169 ? -35.896 3.885 51.321 1.00 94.25 169 SER A C 1
ATOM 1322 O O . SER A 1 169 ? -36.716 3.757 52.227 1.00 94.25 169 SER A O 1
ATOM 1324 N N . GLN A 1 170 ? -35.455 5.077 50.919 1.00 95.75 170 GLN A N 1
ATOM 1325 C CA . GLN A 1 170 ? -35.849 6.332 51.557 1.00 95.75 170 GLN A CA 1
ATOM 1326 C C . GLN A 1 170 ? -37.354 6.605 51.433 1.00 95.75 170 GLN A C 1
ATOM 1328 O O . GLN A 1 170 ? -37.993 7.023 52.397 1.00 95.75 170 GLN A O 1
ATOM 1333 N N . GLU A 1 171 ? -37.955 6.308 50.278 1.00 95.25 171 GLU A N 1
ATOM 1334 C CA . GLU A 1 171 ? -39.410 6.388 50.096 1.00 95.25 171 GLU A CA 1
ATOM 1335 C C . GLU A 1 171 ? -40.177 5.422 51.009 1.00 95.25 171 GLU A C 1
ATOM 1337 O O . GLU A 1 171 ? -41.227 5.779 51.551 1.00 95.25 171 GLU A O 1
ATOM 1342 N N . LEU A 1 172 ? -39.676 4.194 51.181 1.00 93.94 172 LEU A N 1
ATOM 1343 C CA . LEU A 1 172 ? -40.280 3.207 52.079 1.00 93.94 172 LEU A CA 1
ATOM 1344 C C . LEU A 1 172 ? -40.179 3.640 53.543 1.00 93.94 172 LEU A C 1
ATOM 1346 O O . LEU A 1 172 ? -41.154 3.486 54.281 1.00 93.94 172 LEU A O 1
ATOM 1350 N N . ASP A 1 173 ? -39.049 4.214 53.952 1.00 94.38 173 ASP A N 1
ATOM 1351 C CA . ASP A 1 173 ? -38.869 4.753 55.300 1.00 94.38 173 ASP A CA 1
ATOM 1352 C C . ASP A 1 173 ? -39.820 5.928 55.572 1.00 94.38 173 ASP A C 1
ATOM 1354 O O . ASP A 1 173 ? -40.463 5.965 56.625 1.00 94.38 173 ASP A O 1
ATOM 1358 N N . ASN A 1 174 ? -40.007 6.825 54.597 1.00 94.81 174 ASN A N 1
ATOM 1359 C CA . ASN A 1 174 ? -40.977 7.920 54.688 1.00 94.81 174 ASN A CA 1
ATOM 1360 C C . ASN A 1 174 ? -42.419 7.396 54.812 1.00 94.81 174 ASN A C 1
ATOM 1362 O O . ASN A 1 174 ? -43.138 7.788 55.732 1.00 94.81 174 ASN A O 1
ATOM 1366 N N . LYS A 1 175 ? -42.828 6.438 53.967 1.00 95.88 175 LYS A N 1
ATOM 1367 C CA . LYS A 1 175 ? -44.160 5.801 54.052 1.00 95.88 175 LYS A CA 1
ATOM 1368 C C . LYS A 1 175 ? -44.378 5.072 55.374 1.00 95.88 175 LYS A C 1
ATOM 1370 O O . LYS A 1 175 ? -45.469 5.097 55.941 1.00 95.88 175 LYS A O 1
ATOM 1375 N N . LYS A 1 176 ? -43.342 4.403 55.887 1.00 95.81 176 LYS A N 1
ATOM 1376 C CA . LYS A 1 176 ? -43.391 3.748 57.196 1.00 95.81 176 LYS A CA 1
ATOM 1377 C C . LYS A 1 176 ? -43.588 4.782 58.303 1.00 95.81 176 LYS A C 1
ATOM 1379 O O . LYS A 1 176 ? -44.405 4.553 59.192 1.00 95.81 176 LYS A O 1
ATOM 1384 N N . ALA A 1 177 ? -42.892 5.916 58.241 1.00 93.94 177 ALA A N 1
ATOM 1385 C CA . ALA A 1 177 ? -43.078 7.013 59.186 1.00 93.94 177 ALA A CA 1
ATOM 1386 C C . ALA A 1 177 ? -44.518 7.561 59.144 1.00 93.94 177 ALA A C 1
ATOM 1388 O O . ALA A 1 177 ? -45.14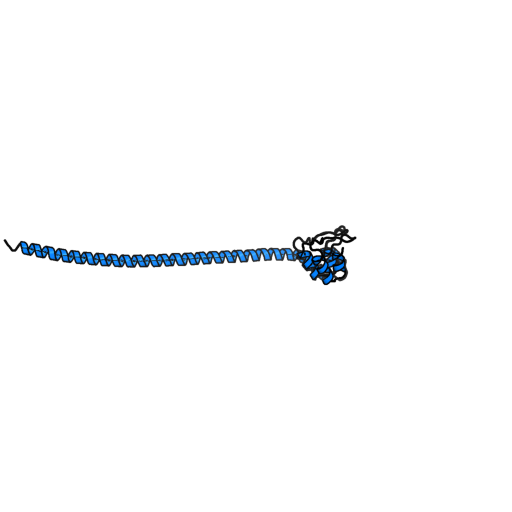6 7.675 60.199 1.00 93.94 177 ALA A O 1
ATOM 1389 N N . GLU A 1 178 ? -45.077 7.793 57.953 1.00 94.88 178 GLU A N 1
ATOM 1390 C CA . GLU A 1 178 ? -46.473 8.219 57.762 1.00 94.88 178 GLU A CA 1
ATOM 1391 C C . GLU A 1 178 ? -47.473 7.232 58.386 1.00 94.88 178 GLU A C 1
ATOM 1393 O O . GLU A 1 178 ? -48.247 7.613 59.264 1.00 94.88 178 GLU A O 1
ATOM 1398 N N . LEU A 1 179 ? -47.392 5.941 58.042 1.00 94.62 179 LEU A N 1
ATOM 1399 C CA . LEU A 1 179 ? -48.267 4.902 58.606 1.00 94.62 179 LEU A CA 1
ATOM 1400 C C . LEU A 1 179 ? -48.150 4.800 60.132 1.00 94.62 179 LEU A C 1
ATOM 1402 O O . LEU A 1 179 ? -49.143 4.583 60.830 1.00 94.62 179 LEU A O 1
ATOM 1406 N N . THR A 1 180 ? -46.944 4.963 60.687 1.00 94.44 180 THR A N 1
ATOM 1407 C CA . THR A 1 180 ? -46.772 4.971 62.149 1.00 94.44 180 THR A CA 1
ATOM 1408 C C . THR A 1 180 ? -47.409 6.195 62.807 1.00 94.44 180 THR A C 1
ATOM 1410 O O . THR A 1 180 ? -47.910 6.083 63.930 1.00 94.44 180 THR A O 1
ATOM 1413 N N . ALA A 1 181 ? -47.425 7.347 62.130 1.00 94.38 181 ALA A N 1
ATOM 1414 C CA . ALA A 1 181 ? -48.112 8.545 62.599 1.00 94.38 181 ALA A CA 1
ATOM 1415 C C . ALA A 1 181 ? -49.638 8.366 62.544 1.00 94.38 181 ALA A C 1
ATOM 1417 O O . ALA A 1 181 ? -50.317 8.658 63.531 1.00 94.38 181 ALA A O 1
ATOM 1418 N N . GLU A 1 182 ? -50.168 7.802 61.455 1.00 94.25 182 GLU A N 1
ATOM 1419 C CA . GLU A 1 182 ? -51.592 7.471 61.315 1.00 94.25 182 GLU A CA 1
ATOM 1420 C C . GLU A 1 182 ? -52.062 6.469 62.377 1.00 94.25 182 GLU A C 1
ATOM 1422 O O . GLU A 1 182 ? -53.081 6.689 63.036 1.00 94.25 182 GLU A O 1
ATOM 1427 N N . LEU A 1 183 ? -51.294 5.399 62.618 1.00 93.81 183 LEU A N 1
ATOM 1428 C CA . LEU A 1 183 ? -51.589 4.425 63.674 1.00 93.81 183 LEU A CA 1
ATOM 1429 C C . LEU A 1 183 ? -51.647 5.083 65.056 1.00 93.81 183 LEU A C 1
ATOM 1431 O O . LEU A 1 183 ? -52.576 4.820 65.822 1.00 93.81 183 LEU A O 1
ATOM 1435 N N . LYS A 1 184 ? -50.687 5.962 65.375 1.00 94.94 184 LYS A N 1
ATOM 1436 C CA . LYS A 1 184 ? -50.703 6.728 66.632 1.00 94.94 184 LYS A CA 1
ATOM 1437 C C . LYS A 1 184 ? -51.936 7.634 66.727 1.00 94.94 184 LYS A C 1
ATOM 1439 O O . LYS A 1 184 ? -52.551 7.699 67.792 1.00 94.94 184 LYS A O 1
ATOM 1444 N N . ALA A 1 185 ? -52.327 8.295 65.637 1.00 92.44 185 ALA A N 1
ATOM 1445 C CA . ALA A 1 185 ? -53.511 9.153 65.596 1.00 92.44 185 ALA A CA 1
ATOM 1446 C C . ALA A 1 185 ? -54.812 8.358 65.809 1.00 92.44 185 ALA A C 1
ATOM 1448 O O . ALA A 1 185 ? -55.634 8.731 66.648 1.00 92.44 185 ALA A O 1
ATOM 1449 N N . LEU A 1 186 ? -54.976 7.217 65.131 1.00 91.00 186 LEU A N 1
ATOM 1450 C CA . LEU A 1 186 ? -56.122 6.318 65.315 1.00 91.00 186 LEU A CA 1
ATOM 1451 C C . LEU A 1 186 ? -56.199 5.766 66.742 1.00 91.00 186 LEU A C 1
ATOM 1453 O O . LEU A 1 186 ? -57.283 5.702 67.325 1.00 91.00 186 LEU A O 1
ATOM 1457 N N . GLN A 1 187 ? -55.061 5.396 67.336 1.00 91.62 187 GLN A N 1
ATOM 1458 C CA . GLN A 1 187 ? -55.007 4.967 68.735 1.00 91.62 187 GLN A CA 1
ATOM 1459 C C . GLN A 1 187 ? -55.459 6.081 69.689 1.00 91.62 187 GLN A C 1
ATOM 1461 O O . GLN A 1 187 ? -56.227 5.814 70.617 1.00 91.62 187 GLN A O 1
ATOM 1466 N N . ALA A 1 188 ? -55.035 7.325 69.451 1.00 89.06 188 ALA A N 1
ATOM 1467 C CA . ALA A 1 188 ? -55.477 8.477 70.232 1.00 89.06 188 ALA A CA 1
ATOM 1468 C C . ALA A 1 188 ? -56.991 8.722 70.088 1.00 89.06 188 ALA A C 1
ATOM 1470 O O . ALA A 1 188 ? -57.679 8.881 71.099 1.00 89.06 188 ALA A O 1
ATOM 1471 N N . ALA A 1 189 ? -57.525 8.667 68.864 1.00 89.69 189 ALA A N 1
ATOM 1472 C CA . ALA A 1 189 ? -58.955 8.819 68.591 1.00 89.69 189 ALA A CA 1
ATOM 1473 C C . ALA A 1 189 ? -59.794 7.711 69.252 1.00 89.69 189 ALA A C 1
ATOM 1475 O O . ALA A 1 189 ? -60.794 7.993 69.914 1.00 89.69 189 ALA A O 1
ATOM 1476 N N . LYS A 1 190 ? -59.352 6.448 69.164 1.00 89.81 190 LYS A N 1
ATOM 1477 C CA . LYS A 1 190 ? -60.004 5.318 69.845 1.00 89.81 190 LYS A CA 1
ATOM 1478 C C . LYS A 1 190 ? -60.042 5.528 71.359 1.00 89.81 190 LYS A C 1
ATOM 1480 O O . 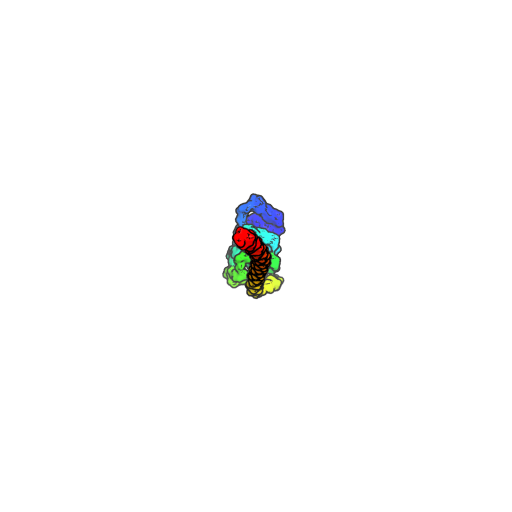LYS A 1 190 ? -61.077 5.299 71.979 1.00 89.81 190 LYS A O 1
ATOM 1485 N N . LYS A 1 191 ? -58.943 6.014 71.948 1.00 86.44 191 LYS A N 1
ATOM 1486 C CA . LYS A 1 191 ? -58.857 6.317 73.384 1.00 86.44 191 LYS A CA 1
ATOM 1487 C C . LYS A 1 191 ? -59.837 7.426 73.795 1.00 86.44 191 LYS A C 1
ATOM 1489 O O . LYS A 1 191 ? -60.501 7.301 74.823 1.00 86.44 191 LYS A O 1
ATOM 1494 N N . GLN A 1 192 ? -59.976 8.473 72.979 1.00 82.44 192 GLN A N 1
ATOM 1495 C CA . GLN A 1 192 ? -60.956 9.546 73.194 1.00 82.44 192 GLN A CA 1
ATOM 1496 C C . GLN A 1 192 ? -62.403 9.037 73.101 1.00 82.44 192 GLN A C 1
ATOM 1498 O O . GLN A 1 192 ? -63.211 9.359 73.968 1.00 82.44 192 GLN A O 1
ATOM 1503 N N . TYR A 1 193 ? -62.713 8.190 72.116 1.00 79.06 193 TYR A N 1
ATOM 1504 C CA . TYR A 1 193 ? -64.041 7.588 71.959 1.00 79.06 193 TYR A CA 1
ATOM 1505 C C . TYR A 1 193 ? -64.425 6.676 73.138 1.00 79.06 193 TYR A C 1
ATOM 1507 O O . TYR A 1 193 ? -65.529 6.756 73.668 1.00 79.06 193 TYR A O 1
ATOM 1515 N N . THR A 1 194 ? -63.504 5.845 73.633 1.00 79.81 194 THR A N 1
ATOM 1516 C CA . THR A 1 194 ? -63.769 5.022 74.830 1.00 79.81 194 THR A CA 1
ATOM 1517 C C . THR A 1 194 ? -63.983 5.866 76.094 1.00 79.81 194 THR A C 1
ATOM 1519 O O . THR A 1 194 ? -64.752 5.489 76.980 1.00 79.81 194 THR A O 1
ATOM 1522 N N . ALA A 1 195 ? -63.347 7.039 76.173 1.00 72.75 195 ALA A N 1
ATOM 1523 C CA . ALA A 1 195 ? -63.517 7.971 77.285 1.00 72.75 195 ALA A CA 1
ATOM 1524 C C . ALA A 1 195 ? -64.846 8.754 77.224 1.00 72.75 195 ALA A C 1
ATOM 1526 O O . ALA A 1 195 ? -65.337 9.198 78.262 1.00 72.75 195 ALA A O 1
ATOM 1527 N N . SER A 1 196 ? -65.443 8.936 76.040 1.00 69.88 196 SER A N 1
ATOM 1528 C CA . SER A 1 196 ? -66.778 9.534 75.892 1.00 69.88 196 SER A CA 1
ATOM 1529 C C . SER A 1 196 ? -67.908 8.514 76.070 1.00 69.88 196 SER A C 1
ATOM 1531 O O . SER A 1 196 ? -68.920 8.849 76.684 1.00 69.88 196 SER A O 1
ATOM 1533 N N . ALA A 1 197 ? -67.726 7.266 75.623 1.00 64.50 197 ALA A N 1
ATOM 1534 C CA . ALA A 1 197 ? -68.700 6.184 75.811 1.00 64.50 197 ALA A CA 1
ATOM 1535 C C . ALA A 1 197 ? -68.964 5.886 77.302 1.00 64.50 197 ALA A C 1
ATOM 1537 O O . ALA A 1 197 ? -70.113 5.868 77.741 1.00 64.50 197 ALA A O 1
ATOM 1538 N N . THR A 1 198 ? -67.904 5.795 78.110 1.00 58.75 198 THR A N 1
ATOM 1539 C CA . THR A 1 198 ? -67.997 5.569 79.567 1.00 58.75 198 THR A CA 1
ATOM 1540 C C . THR A 1 198 ? -68.680 6.717 80.321 1.00 58.75 198 THR A C 1
ATOM 1542 O O . THR A 1 198 ? -69.414 6.470 81.275 1.00 58.75 198 THR A O 1
ATOM 1545 N N . LYS A 1 199 ? -68.539 7.971 79.862 1.00 58.03 199 LYS A N 1
ATOM 1546 C CA . LYS A 1 199 ? -69.275 9.124 80.422 1.00 58.03 199 LYS A CA 1
ATOM 1547 C C . LYS A 1 199 ? -70.789 9.059 80.173 1.00 58.03 199 LYS A C 1
ATOM 1549 O O . LYS A 1 199 ? -71.554 9.571 80.989 1.00 58.03 199 LYS A O 1
ATOM 1554 N N . SER A 1 200 ? -71.232 8.444 79.074 1.00 54.44 200 SER A N 1
ATOM 1555 C CA . SER A 1 200 ? -72.661 8.304 78.740 1.00 54.44 200 SER A CA 1
ATOM 1556 C C . SER A 1 200 ? -73.366 7.173 79.511 1.00 54.44 200 SER A C 1
ATOM 1558 O O . SER A 1 200 ? -74.536 7.311 79.875 1.00 54.44 200 SER A O 1
ATOM 1560 N N . GLU A 1 201 ? -72.643 6.105 79.862 1.00 51.53 201 GLU A N 1
ATOM 1561 C CA . GLU A 1 201 ? -73.147 5.001 80.698 1.00 51.53 201 GLU A CA 1
ATO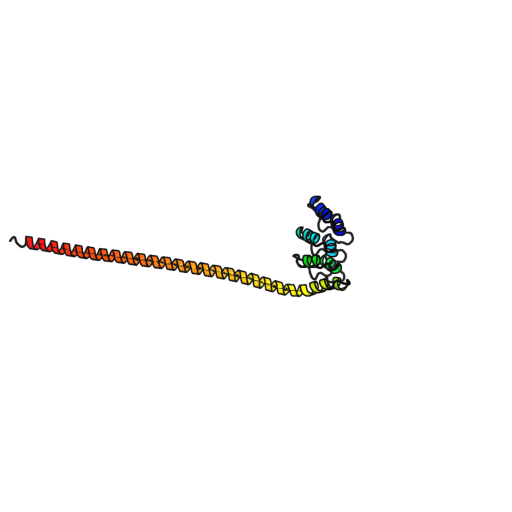M 1562 C C . GLU A 1 201 ? -73.251 5.400 82.181 1.00 51.53 201 GLU A C 1
ATOM 1564 O O . GLU A 1 201 ? -74.232 5.084 82.854 1.00 51.53 201 GLU A O 1
ATOM 1569 N N . THR A 1 202 ? -72.320 6.212 82.695 1.00 51.25 202 THR A N 1
ATOM 1570 C CA . THR A 1 202 ? -72.427 6.752 84.065 1.00 51.25 202 THR A CA 1
ATOM 1571 C C . THR A 1 202 ? -73.561 7.770 84.231 1.00 51.25 202 THR A C 1
ATOM 1573 O O . THR A 1 202 ? -74.081 7.937 85.331 1.00 51.25 202 THR A O 1
ATOM 1576 N N . ALA A 1 203 ? -73.983 8.436 83.150 1.00 47.75 203 ALA A N 1
ATOM 1577 C CA . ALA A 1 203 ? -75.110 9.371 83.176 1.00 47.75 203 ALA A CA 1
ATOM 1578 C C . ALA A 1 203 ? -76.482 8.665 83.140 1.00 47.75 203 ALA A C 1
ATOM 1580 O O . ALA A 1 203 ? -77.474 9.227 83.603 1.00 47.75 203 ALA A O 1
ATOM 1581 N N . SER A 1 204 ? -76.547 7.434 82.622 1.00 48.25 204 SER A N 1
ATOM 1582 C CA . SER A 1 204 ? -77.771 6.620 82.563 1.00 48.25 204 SER A CA 1
ATOM 1583 C C . SER A 1 204 ? -77.964 5.736 83.805 1.00 48.25 204 SER A C 1
ATOM 1585 O O . SER A 1 204 ? -79.104 5.492 84.187 1.00 48.25 204 SER A O 1
ATOM 1587 N N . SER A 1 205 ? -76.891 5.374 84.522 1.00 48.22 205 SER A N 1
ATOM 1588 C CA . SER A 1 205 ? -76.972 4.680 85.823 1.00 48.22 205 SER A CA 1
ATOM 1589 C C . SER A 1 205 ? -77.280 5.597 87.026 1.00 48.22 205 SER A C 1
ATOM 1591 O O . SER A 1 205 ? -77.386 5.111 88.147 1.00 48.22 205 SER A O 1
ATOM 1593 N N . SER A 1 206 ? -77.430 6.911 86.819 1.00 46.41 206 SER A N 1
ATOM 1594 C CA . SER A 1 206 ? -77.714 7.910 87.870 1.00 46.41 206 SER A CA 1
ATOM 1595 C C . SER A 1 206 ? -79.197 8.339 87.939 1.00 46.41 206 SER A C 1
ATOM 1597 O O . SER A 1 206 ? -79.516 9.330 88.597 1.00 46.41 206 SER A O 1
ATOM 1599 N N . LYS A 1 207 ? -80.112 7.653 87.235 1.00 50.22 207 LYS A N 1
ATOM 1600 C CA . LYS A 1 207 ? -81.553 7.995 87.181 1.00 50.22 207 LYS A CA 1
ATOM 1601 C C . LYS A 1 207 ? -82.507 6.903 87.700 1.00 50.22 207 LYS A C 1
ATOM 1603 O O . LYS A 1 207 ? -83.704 6.974 87.417 1.00 50.22 207 LYS A O 1
ATOM 1608 N N . HIS A 1 208 ? -82.026 5.927 88.466 1.00 44.78 208 HIS A N 1
ATOM 1609 C CA . HIS A 1 208 ? -82.874 4.998 89.225 1.00 44.78 208 HIS A CA 1
ATOM 1610 C C . HIS A 1 208 ? -82.576 5.095 90.713 1.00 44.78 208 HIS A C 1
ATOM 1612 O O . HIS A 1 208 ? -81.378 5.210 91.051 1.00 44.78 208 HIS A O 1
#

Solvent-accessible surface area (backbone atoms only — not comparable to full-atom values): 11036 Å² total; per-residue (Å²): 97,72,59,39,50,20,46,76,69,68,37,66,66,56,43,52,44,50,47,72,80,33,80,85,59,72,64,70,42,52,49,100,60,38,44,26,33,56,29,53,18,16,29,72,39,38,42,71,57,40,55,52,42,51,76,74,64,41,67,61,63,49,57,23,75,61,36,41,27,26,56,31,30,4,27,52,46,47,18,57,69,21,34,50,55,48,71,70,37,83,89,43,61,81,76,48,55,24,76,85,68,42,33,28,51,55,43,9,70,71,34,87,87,22,62,68,45,35,50,50,57,66,44,46,69,61,48,51,58,52,49,52,52,50,54,53,54,49,53,53,49,52,52,52,52,50,52,53,48,54,52,51,52,52,50,52,49,53,53,50,54,50,52,54,51,53,53,53,51,54,53,51,53,52,51,50,53,52,53,54,50,52,52,51,49,52,52,52,52,52,53,52,50,57,59,50,54,55,57,55,52,59,61,62,70,70,78,119

Foldseek 3Di:
DQCLVCLLVVPVVSNVVVCVVPVPPDQCDADPFSDGSLLSCLLQQVLVSNVVSVVVPNDQCRATNQRDGSLLSNLLSLHPNSNVVSLPRPPRDLQGATPVRDGSLNSNVPHPPNVVSNVCSVCSVVVVVVVVVVVVVVVVVVVVVVVVVVVVVVVVVVVVVVVVVVVVVVVVVVVVVVVVVVVVVVVVVVVVVVVVVVVVVVVVVVPD

pLDDT: mean 87.32, std 10.78, range [44.78, 96.38]

Organism: NCBI:txid399045